Protein AF-A0AAD8R9R6-F1 (afdb_monomer)

Organism: Lolium multiflorum (NCBI:txid4521)

Solvent-accessible surface area (backbone atoms only — not comparable to full-atom values): 13553 Å² total; per-residue (Å²): 135,88,83,86,84,87,79,79,88,77,78,84,74,80,76,82,81,82,81,80,84,75,78,82,76,82,86,71,85,74,80,78,77,78,78,78,88,81,77,94,69,93,72,85,76,78,80,76,84,79,75,95,69,99,57,82,76,77,79,77,72,49,72,68,54,54,56,73,66,34,72,92,73,54,62,67,70,79,80,45,79,50,68,49,78,42,78,30,83,36,28,66,72,56,47,52,50,44,49,57,49,19,31,52,78,66,53,30,41,82,44,78,75,56,98,48,30,35,36,37,36,60,68,82,71,76,82,91,81,89,67,72,36,38,34,35,42,36,50,44,78,77,48,87,48,27,22,37,36,43,35,38,41,83,45,53,64,66,63,61,53,52,53,33,51,52,44,32,52,49,60,54,62,55,90,75,77,82,85,77,97,71,93,75,89,85,64,87,57,92,93,46,90,67,84,82,85,80,81,83,79,132

Structure (mmCIF, N/CA/C/O backbone):
data_AF-A0AAD8R9R6-F1
#
_entry.id   AF-A0AAD8R9R6-F1
#
loop_
_atom_site.group_PDB
_atom_site.id
_atom_site.type_symbol
_atom_site.label_atom_id
_atom_site.label_alt_id
_atom_site.label_comp_id
_atom_site.label_asym_id
_atom_site.label_entity_id
_atom_site.label_seq_id
_atom_site.pdbx_PDB_ins_code
_atom_site.Cartn_x
_atom_site.Cartn_y
_atom_site.Cartn_z
_atom_site.occupancy
_atom_site.B_iso_or_equiv
_atom_site.auth_seq_id
_atom_site.auth_comp_id
_atom_site.auth_asym_id
_atom_site.auth_atom_id
_atom_site.pdbx_PDB_model_num
ATOM 1 N N . MET A 1 1 ? 47.491 -66.269 31.437 1.00 44.66 1 MET A N 1
ATOM 2 C CA . MET A 1 1 ? 46.355 -66.431 30.501 1.00 44.66 1 MET A CA 1
ATOM 3 C C . MET A 1 1 ? 45.629 -65.090 30.498 1.00 44.66 1 MET A C 1
ATOM 5 O O . MET A 1 1 ? 45.112 -64.732 31.540 1.00 44.66 1 MET A O 1
ATOM 9 N N . GLY A 1 2 ? 45.889 -64.175 29.557 1.00 41.78 2 GLY A N 1
ATOM 10 C CA . GLY A 1 2 ? 45.345 -64.163 28.184 1.00 41.78 2 GLY A CA 1
ATOM 11 C C . GLY A 1 2 ? 43.918 -63.582 28.245 1.00 41.78 2 GLY A C 1
ATOM 12 O O . GLY A 1 2 ? 43.118 -64.127 28.985 1.00 41.78 2 GLY A O 1
ATOM 13 N N . CYS A 1 3 ? 43.524 -62.476 27.609 1.00 49.06 3 CYS A N 1
ATOM 14 C CA . CYS A 1 3 ? 43.947 -61.905 26.334 1.00 49.06 3 CYS A CA 1
ATOM 15 C C . CYS A 1 3 ? 43.812 -60.370 26.321 1.00 49.06 3 CYS A C 1
ATOM 17 O O . CYS A 1 3 ? 42.877 -59.807 26.887 1.00 49.06 3 CYS A O 1
ATOM 19 N N . ALA A 1 4 ? 44.738 -59.720 25.615 1.00 45.88 4 ALA A N 1
ATOM 20 C CA . ALA A 1 4 ? 44.670 -58.325 25.205 1.00 45.88 4 ALA A CA 1
ATOM 21 C C . ALA A 1 4 ? 43.724 -58.177 24.001 1.00 45.88 4 ALA A C 1
ATOM 23 O O . ALA A 1 4 ? 43.792 -58.974 23.065 1.00 45.88 4 ALA A O 1
ATOM 24 N N . ALA A 1 5 ? 42.869 -57.153 24.007 1.00 56.62 5 ALA A N 1
ATOM 25 C CA . ALA A 1 5 ? 42.079 -56.759 22.846 1.00 56.62 5 ALA A CA 1
ATOM 26 C C . ALA A 1 5 ? 42.695 -55.501 22.226 1.00 56.62 5 ALA A C 1
ATOM 28 O O . ALA A 1 5 ? 42.481 -54.381 22.687 1.00 56.62 5 ALA A O 1
ATOM 29 N N . SER A 1 6 ? 43.478 -55.715 21.172 1.00 53.59 6 SER A N 1
ATOM 30 C CA . SER A 1 6 ? 43.950 -54.680 20.260 1.00 53.59 6 SER A CA 1
ATOM 31 C C . SER A 1 6 ? 42.755 -54.088 19.509 1.00 53.59 6 SER A C 1
ATOM 33 O O . SER A 1 6 ? 42.067 -54.806 18.785 1.00 53.59 6 SER A O 1
ATOM 35 N N . ARG A 1 7 ? 42.505 -52.782 19.642 1.00 54.22 7 ARG A N 1
ATOM 36 C CA . ARG A 1 7 ? 41.688 -52.037 18.674 1.00 54.22 7 ARG A CA 1
ATOM 37 C C . ARG A 1 7 ? 42.612 -51.163 17.842 1.00 54.22 7 ARG A C 1
ATOM 39 O O . ARG A 1 7 ? 43.243 -50.236 18.335 1.00 54.22 7 ARG A O 1
ATOM 46 N N . SER A 1 8 ? 42.713 -51.572 16.586 1.00 55.62 8 SER A N 1
ATOM 47 C CA . SER A 1 8 ? 43.440 -50.963 15.484 1.00 55.62 8 SER A CA 1
ATOM 48 C C . SER A 1 8 ? 43.078 -49.494 15.294 1.00 55.62 8 SER A C 1
ATOM 50 O O . SER A 1 8 ? 41.901 -49.130 15.301 1.00 55.62 8 SER A O 1
ATOM 52 N N . GLY A 1 9 ? 44.112 -48.682 15.080 1.00 46.12 9 GLY A N 1
ATOM 53 C CA . GLY A 1 9 ? 43.997 -47.286 14.692 1.00 46.12 9 GLY A CA 1
ATOM 54 C C . GLY A 1 9 ? 43.241 -47.117 13.376 1.00 46.12 9 GLY A C 1
ATOM 55 O O . GLY A 1 9 ? 43.528 -47.781 12.383 1.00 46.12 9 GLY A O 1
ATOM 56 N N . GLY A 1 10 ? 42.290 -46.190 13.391 1.00 44.25 10 GLY A N 1
ATOM 57 C CA . GLY A 1 10 ? 41.760 -45.532 12.208 1.00 44.25 10 GLY A CA 1
ATOM 58 C C . GLY A 1 10 ? 42.187 -44.076 12.283 1.00 44.25 10 GLY A C 1
ATOM 59 O O . GLY A 1 10 ? 41.643 -43.303 13.066 1.00 44.25 10 GLY A O 1
ATOM 60 N N . GLN A 1 11 ? 43.219 -43.734 11.524 1.00 51.91 11 GLN A N 1
ATOM 61 C CA . GLN A 1 11 ? 43.708 -42.374 11.349 1.00 51.91 11 GLN A CA 1
ATOM 62 C C . GLN A 1 11 ? 42.629 -41.581 10.585 1.00 51.91 11 GLN A C 1
ATOM 64 O O . GLN A 1 11 ? 42.216 -42.038 9.516 1.00 51.91 11 GLN A O 1
ATOM 69 N N . PRO A 1 12 ? 42.119 -40.443 11.091 1.00 53.62 12 PRO A N 1
ATOM 70 C CA . PRO A 1 12 ? 41.171 -39.645 10.330 1.00 53.62 12 PRO A CA 1
ATOM 71 C C . PRO A 1 12 ? 41.901 -39.031 9.133 1.00 53.62 12 PRO A C 1
ATOM 73 O O . PRO A 1 12 ? 42.821 -38.227 9.281 1.00 53.62 12 PRO A O 1
ATOM 76 N N . HIS A 1 13 ? 41.508 -39.475 7.942 1.00 52.91 13 HIS A N 1
ATOM 77 C CA . HIS A 1 13 ? 41.949 -38.932 6.665 1.00 52.91 13 HIS A CA 1
ATOM 78 C C . HIS A 1 13 ? 41.610 -37.430 6.615 1.00 52.91 13 HIS A C 1
ATOM 80 O O . HIS A 1 13 ? 40.470 -37.068 6.922 1.00 52.91 13 HIS A O 1
ATOM 86 N N . PRO A 1 14 ? 42.547 -36.542 6.239 1.00 54.88 14 PRO A N 1
ATOM 87 C CA . PRO A 1 14 ? 42.225 -35.135 6.056 1.00 54.88 14 PRO A CA 1
ATOM 88 C C . PRO A 1 14 ? 41.246 -34.995 4.885 1.00 54.88 14 PRO A C 1
ATOM 90 O O . PRO A 1 14 ? 41.488 -35.511 3.791 1.00 54.88 14 PRO A O 1
ATOM 93 N N . ALA A 1 15 ? 40.124 -34.318 5.132 1.00 55.38 15 ALA A N 1
ATOM 94 C CA . ALA A 1 15 ? 39.193 -33.916 4.087 1.00 55.38 15 ALA A CA 1
ATOM 95 C C . ALA A 1 15 ? 39.929 -33.035 3.057 1.00 55.38 15 ALA A C 1
ATOM 97 O O . ALA A 1 15 ? 40.748 -32.201 3.457 1.00 55.38 15 ALA A O 1
ATOM 98 N N . PRO A 1 16 ? 39.672 -33.193 1.748 1.00 48.25 16 PRO A N 1
ATOM 99 C CA . PRO A 1 16 ? 40.321 -32.364 0.746 1.00 48.25 16 PRO A CA 1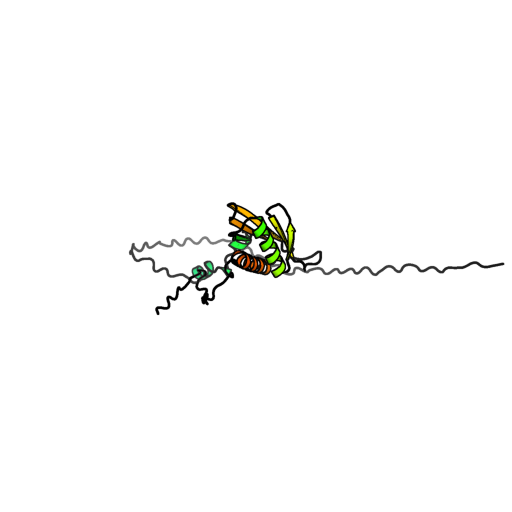
ATOM 100 C C . PRO A 1 16 ? 39.844 -30.912 0.886 1.00 48.25 16 PRO A C 1
ATOM 102 O O . PRO A 1 16 ? 38.648 -30.627 0.822 1.00 48.25 16 PRO A O 1
ATOM 105 N N . LEU A 1 17 ? 40.799 -29.997 1.077 1.00 46.84 17 LEU A N 1
ATOM 106 C CA . LEU A 1 17 ? 40.597 -28.561 0.913 1.00 46.84 17 LEU A CA 1
ATOM 107 C C . LEU A 1 17 ? 40.219 -28.300 -0.552 1.00 46.84 17 LEU A C 1
ATOM 109 O O . LEU A 1 17 ? 41.059 -28.417 -1.444 1.00 46.84 17 LEU A O 1
ATOM 113 N N . ALA A 1 18 ? 38.963 -27.943 -0.805 1.00 41.56 18 ALA A N 1
ATOM 114 C CA . ALA A 1 18 ? 38.556 -27.388 -2.086 1.00 41.56 18 ALA A CA 1
ATOM 115 C C . ALA A 1 18 ? 38.978 -25.912 -2.133 1.00 41.56 18 ALA A C 1
ATOM 117 O O . ALA A 1 18 ? 38.253 -25.021 -1.696 1.00 41.56 18 ALA A O 1
ATOM 118 N N . THR A 1 19 ? 40.183 -25.664 -2.636 1.00 40.44 19 THR A N 1
ATOM 119 C CA . THR A 1 19 ? 40.614 -24.334 -3.066 1.00 40.44 19 THR A CA 1
ATOM 120 C C . THR A 1 19 ? 39.953 -24.045 -4.411 1.00 40.44 19 THR A C 1
ATOM 122 O O . THR A 1 19 ? 40.417 -24.527 -5.440 1.00 40.44 19 THR A O 1
ATOM 125 N N . LEU A 1 20 ? 38.862 -23.276 -4.415 1.00 38.03 20 LEU A N 1
ATOM 126 C CA . LEU A 1 20 ? 38.369 -22.621 -5.627 1.00 38.03 20 LEU A CA 1
ATOM 127 C C . LEU A 1 20 ? 38.898 -21.189 -5.642 1.00 38.03 20 LEU A C 1
ATOM 129 O O . LEU A 1 20 ? 38.278 -20.255 -5.140 1.00 38.03 20 LEU A O 1
ATOM 133 N N . THR A 1 21 ? 40.099 -21.046 -6.191 1.00 47.09 21 THR A N 1
ATOM 134 C CA . THR A 1 21 ? 40.565 -19.788 -6.766 1.00 47.09 21 THR A CA 1
ATOM 135 C C . THR A 1 21 ? 39.909 -19.643 -8.132 1.00 47.09 21 THR A C 1
ATOM 137 O O . THR A 1 21 ? 40.376 -20.233 -9.102 1.00 47.09 21 THR A O 1
ATOM 140 N N . GLU A 1 22 ? 38.841 -18.860 -8.211 1.00 45.16 22 GLU A N 1
ATOM 141 C CA . GLU A 1 22 ? 38.400 -18.285 -9.478 1.00 45.16 22 GLU A CA 1
ATOM 142 C C . GLU A 1 22 ? 38.631 -16.780 -9.388 1.00 45.16 22 GLU A C 1
ATOM 144 O O . GLU A 1 22 ? 37.890 -16.023 -8.762 1.00 45.16 22 GLU A O 1
ATOM 149 N N . SER A 1 23 ? 39.769 -16.370 -9.939 1.00 42.69 23 SER A N 1
ATOM 150 C CA . SER A 1 23 ? 40.081 -14.983 -10.228 1.00 42.69 23 SER A CA 1
ATOM 151 C C . SER A 1 23 ? 39.054 -14.465 -11.229 1.00 42.69 23 SER A C 1
ATOM 153 O O . SER A 1 23 ? 39.058 -14.885 -12.387 1.00 42.69 23 SER A O 1
ATOM 155 N N . VAL A 1 24 ? 38.195 -13.542 -10.808 1.00 42.06 24 VAL A N 1
ATOM 156 C CA . VAL A 1 24 ? 37.447 -12.718 -11.757 1.00 42.06 24 VAL A CA 1
ATOM 157 C C . VAL A 1 24 ? 38.462 -11.785 -12.403 1.00 42.06 24 VAL A C 1
ATOM 159 O O . VAL A 1 24 ? 38.917 -10.813 -11.803 1.00 42.06 24 VAL A O 1
ATOM 162 N N . TYR A 1 25 ? 38.879 -12.149 -13.610 1.00 51.75 25 TYR A N 1
ATOM 163 C CA . TYR A 1 25 ? 39.648 -11.285 -14.485 1.00 51.75 25 TYR A CA 1
ATOM 164 C C . TYR A 1 25 ? 38.693 -10.185 -14.960 1.00 51.75 25 TYR A C 1
ATOM 166 O O . TYR A 1 25 ? 37.831 -10.421 -15.805 1.00 51.75 25 TYR A O 1
ATOM 174 N N . CYS A 1 26 ? 38.783 -8.996 -14.367 1.00 38.31 26 CYS A N 1
ATOM 175 C CA . CYS A 1 26 ? 38.110 -7.814 -14.892 1.00 38.31 26 CYS A CA 1
ATOM 176 C C . CYS A 1 26 ? 38.942 -7.260 -16.054 1.00 38.31 26 CYS A C 1
ATOM 178 O O . CYS A 1 26 ? 39.578 -6.219 -15.919 1.00 38.31 26 CYS A O 1
ATOM 180 N N . ASP A 1 27 ? 38.947 -7.962 -17.188 1.00 47.72 27 ASP A N 1
ATOM 181 C CA . ASP A 1 27 ? 39.359 -7.361 -18.455 1.00 47.72 27 ASP A CA 1
ATOM 182 C C . ASP A 1 27 ? 38.228 -6.460 -18.931 1.00 47.72 27 ASP A C 1
ATOM 184 O O . ASP A 1 27 ? 37.271 -6.911 -19.550 1.00 47.72 27 ASP A O 1
ATOM 188 N N . ASN A 1 28 ? 38.325 -5.189 -18.559 1.00 44.56 28 ASN A N 1
ATOM 189 C CA . ASN A 1 28 ? 37.775 -4.060 -19.299 1.00 44.56 28 ASN A CA 1
ATOM 190 C C . ASN A 1 28 ? 38.584 -2.825 -18.888 1.00 44.56 28 ASN A C 1
ATOM 192 O O . ASN A 1 28 ? 38.089 -1.932 -18.200 1.00 44.56 28 ASN A O 1
ATOM 196 N N . CYS A 1 29 ? 39.856 -2.787 -19.289 1.00 49.84 29 CYS A N 1
ATOM 197 C CA . CYS A 1 29 ? 40.572 -1.522 -19.404 1.00 49.84 29 CYS A CA 1
ATOM 198 C C . CYS A 1 29 ? 39.934 -0.757 -20.564 1.00 49.84 29 CYS A C 1
ATOM 200 O O . CYS A 1 29 ? 40.284 -0.958 -21.724 1.00 49.84 29 CYS A O 1
ATOM 202 N N . VAL A 1 30 ? 38.944 0.076 -20.258 1.00 49.75 30 VAL A N 1
ATOM 203 C CA . VAL A 1 30 ? 38.559 1.149 -21.168 1.00 49.75 30 VAL A CA 1
ATOM 204 C C . VAL A 1 30 ? 39.584 2.246 -20.925 1.00 49.75 30 VAL A C 1
ATOM 206 O O . VAL A 1 30 ? 39.527 2.918 -19.896 1.00 49.75 30 VAL A O 1
ATOM 209 N N . ASP A 1 31 ? 40.565 2.361 -21.820 1.00 46.94 31 ASP A N 1
ATOM 210 C CA . ASP A 1 31 ? 41.428 3.538 -21.872 1.00 46.94 31 ASP A CA 1
ATOM 211 C C . ASP A 1 31 ? 40.516 4.753 -22.069 1.00 46.94 31 ASP A C 1
ATOM 213 O O . ASP A 1 31 ? 39.897 4.934 -23.121 1.00 46.94 31 ASP A O 1
ATOM 217 N N . LEU A 1 32 ? 40.369 5.555 -21.015 1.00 56.94 32 LEU A N 1
ATOM 218 C CA . LEU A 1 32 ? 39.832 6.899 -21.134 1.00 56.94 32 LEU A CA 1
ATOM 219 C C . LEU A 1 32 ? 40.936 7.722 -21.804 1.00 56.94 32 LEU A C 1
ATOM 221 O O . LEU A 1 32 ? 41.827 8.232 -21.128 1.00 56.94 32 LEU A O 1
ATOM 225 N N . GLU A 1 33 ? 40.905 7.827 -23.133 1.00 59.22 33 GLU A N 1
ATOM 226 C CA . GLU A 1 33 ? 41.633 8.904 -23.797 1.00 59.22 33 GLU A CA 1
ATOM 227 C C . GLU A 1 33 ? 41.070 10.233 -23.282 1.00 59.22 33 GLU A C 1
ATOM 229 O O . GLU A 1 33 ? 39.905 10.578 -23.501 1.00 59.22 33 GLU A O 1
ATOM 234 N N . GLU A 1 34 ? 41.910 10.970 -22.556 1.00 58.88 34 GLU A N 1
ATOM 235 C CA . GLU A 1 34 ? 41.686 12.374 -22.256 1.00 58.88 34 GLU A CA 1
ATOM 236 C C . GLU A 1 34 ? 41.606 13.141 -23.579 1.00 58.88 34 GLU A C 1
ATOM 238 O O . GLU A 1 34 ? 42.612 13.407 -24.236 1.00 58.88 34 GLU A O 1
ATOM 243 N N . ALA A 1 35 ? 40.394 13.524 -23.975 1.00 54.94 35 ALA A N 1
ATOM 244 C CA . ALA A 1 35 ? 40.217 14.550 -24.985 1.00 54.94 35 ALA A CA 1
ATOM 245 C C . ALA A 1 35 ? 40.700 15.878 -24.388 1.00 54.94 35 ALA A C 1
ATOM 247 O O . ALA A 1 35 ? 39.976 16.554 -23.656 1.00 54.94 35 ALA A O 1
ATOM 248 N N . SER A 1 36 ? 41.947 16.240 -24.686 1.00 54.94 36 SER A N 1
ATOM 249 C CA . SER A 1 36 ? 42.481 17.574 -24.450 1.00 54.94 36 SER A CA 1
ATOM 250 C C . SER A 1 36 ? 41.576 18.595 -25.143 1.00 54.94 36 SER A C 1
ATOM 252 O O . SER A 1 36 ? 41.547 18.680 -26.373 1.00 54.94 36 SER A O 1
ATOM 254 N N . THR A 1 37 ? 40.813 19.363 -24.368 1.00 52.97 37 THR A N 1
ATOM 255 C CA . THR A 1 37 ? 40.115 20.546 -24.869 1.00 52.97 37 THR A CA 1
ATOM 256 C C . THR A 1 37 ? 41.140 21.629 -25.156 1.00 52.97 37 THR A C 1
ATOM 258 O O . THR A 1 37 ? 41.467 22.419 -24.275 1.00 52.97 37 THR A O 1
ATOM 261 N N . ASP A 1 38 ? 41.618 21.664 -26.394 1.00 55.81 38 ASP A N 1
ATOM 262 C CA . ASP A 1 38 ? 42.213 22.858 -26.975 1.00 55.81 38 ASP A CA 1
ATOM 263 C C . ASP A 1 38 ? 41.398 23.212 -28.221 1.00 55.81 38 ASP A C 1
ATOM 265 O O . ASP A 1 38 ? 41.428 22.545 -29.257 1.00 55.81 38 ASP A O 1
ATOM 269 N N . SER A 1 39 ? 40.543 24.218 -28.077 1.00 55.16 39 SER A N 1
ATOM 270 C CA . SER A 1 39 ? 39.799 24.806 -29.186 1.00 55.16 39 SER A CA 1
ATOM 271 C C . SER A 1 39 ? 39.541 26.270 -28.885 1.00 55.16 39 SER A C 1
ATOM 273 O O . SER A 1 39 ? 38.446 26.677 -28.503 1.00 55.16 39 SER A O 1
ATOM 275 N N . ASP A 1 40 ? 40.580 27.067 -29.113 1.00 55.53 40 ASP A N 1
ATOM 276 C CA . ASP A 1 40 ? 40.422 28.462 -29.494 1.00 55.53 40 ASP A CA 1
ATOM 277 C C . ASP A 1 40 ? 39.789 28.511 -30.891 1.00 55.53 40 ASP A C 1
ATOM 279 O O . ASP A 1 40 ? 40.440 28.324 -31.920 1.00 55.53 40 ASP A O 1
ATOM 283 N N . SER A 1 41 ? 38.482 28.762 -30.942 1.00 53.25 41 SER A N 1
ATOM 284 C CA . SER A 1 41 ? 37.822 29.187 -32.173 1.00 53.25 41 SER A CA 1
ATOM 285 C C . SER A 1 41 ? 36.769 30.237 -31.855 1.00 53.25 41 SER A C 1
ATOM 287 O O . SER A 1 41 ? 35.630 29.959 -31.483 1.00 53.25 41 SER A O 1
ATOM 289 N N . SER A 1 42 ? 37.189 31.492 -31.986 1.00 55.94 42 SER A N 1
ATOM 290 C CA . SER A 1 42 ? 36.315 32.657 -31.941 1.00 55.94 42 SER A CA 1
ATOM 291 C C . SER A 1 42 ? 35.428 32.694 -33.189 1.00 55.94 42 SER A C 1
ATOM 293 O O . SER A 1 42 ? 35.759 33.351 -34.173 1.00 55.94 42 SER A O 1
ATOM 295 N N . HIS A 1 43 ? 34.274 32.029 -33.151 1.00 48.22 43 HIS A N 1
ATOM 296 C CA . HIS A 1 43 ? 33.187 32.286 -34.096 1.00 48.22 43 HIS A CA 1
ATOM 297 C C . HIS A 1 43 ? 32.105 33.126 -33.422 1.00 48.22 43 HIS A C 1
ATOM 299 O O . HIS A 1 43 ? 31.213 32.637 -32.731 1.00 48.22 43 HIS A O 1
ATOM 305 N N . ASN A 1 44 ? 32.213 34.434 -33.648 1.00 55.12 44 ASN A N 1
ATOM 306 C CA . ASN A 1 44 ? 31.222 35.439 -33.298 1.00 55.12 44 ASN A CA 1
ATOM 307 C C . ASN A 1 44 ? 29.901 35.116 -34.026 1.00 55.12 44 ASN A C 1
ATOM 309 O O . ASN A 1 44 ? 29.708 35.491 -35.184 1.00 55.12 44 ASN A O 1
ATOM 313 N N . THR A 1 45 ? 29.013 34.359 -33.379 1.00 48.59 45 THR A N 1
ATOM 314 C CA . THR A 1 45 ? 27.693 34.047 -33.932 1.00 48.59 45 THR A CA 1
ATOM 315 C C . THR A 1 45 ? 26.785 35.233 -33.656 1.00 48.59 45 THR A C 1
ATOM 317 O O . THR A 1 45 ? 26.286 35.434 -32.552 1.00 48.59 45 THR A O 1
ATOM 320 N N . GLN A 1 46 ? 26.627 36.055 -34.685 1.00 49.47 46 GLN A N 1
ATOM 321 C CA . GLN A 1 46 ? 25.745 37.206 -34.716 1.00 49.47 46 GLN A CA 1
ATOM 322 C C . GLN A 1 46 ? 24.306 36.748 -34.426 1.00 49.47 46 GLN A C 1
ATOM 324 O O . GLN A 1 46 ? 23.654 36.120 -35.259 1.00 49.47 46 GLN A O 1
ATOM 329 N N . VAL A 1 47 ? 23.819 37.047 -33.221 1.00 47.03 47 VAL A N 1
ATOM 330 C CA . VAL A 1 47 ? 22.424 36.840 -32.825 1.00 47.03 47 VAL A CA 1
ATOM 331 C C . VAL A 1 47 ? 21.565 37.767 -33.683 1.00 47.03 47 VAL A C 1
ATOM 333 O O . VAL A 1 47 ? 21.496 38.970 -33.437 1.00 47.03 47 VAL A O 1
ATOM 336 N N . ARG A 1 48 ? 20.920 37.230 -34.723 1.00 51.38 48 ARG A N 1
ATOM 337 C CA . ARG A 1 48 ? 19.820 37.939 -35.383 1.00 51.38 48 ARG A CA 1
ATOM 338 C C . ARG A 1 48 ? 18.598 37.802 -34.487 1.00 51.38 48 ARG A C 1
ATOM 340 O O . ARG A 1 48 ? 17.957 36.757 -34.457 1.00 51.38 48 ARG A O 1
ATOM 347 N N . ALA A 1 49 ? 18.309 38.868 -33.749 1.00 54.78 49 ALA A N 1
ATOM 348 C CA . ALA A 1 49 ? 16.996 39.096 -33.174 1.00 54.78 49 ALA A CA 1
ATOM 349 C C . ALA A 1 49 ? 15.988 39.198 -34.329 1.00 54.78 49 ALA A C 1
ATOM 351 O O . ALA A 1 49 ? 16.016 40.158 -35.097 1.00 54.78 49 ALA A O 1
ATOM 352 N N . ALA A 1 50 ? 15.153 38.173 -34.482 1.00 49.06 50 ALA A N 1
ATOM 353 C CA . ALA A 1 50 ? 13.948 38.233 -35.292 1.00 49.06 50 ALA A CA 1
ATOM 354 C C . ALA A 1 50 ? 12.765 38.381 -34.331 1.00 49.06 50 ALA A C 1
ATOM 356 O O . ALA A 1 50 ? 12.364 37.436 -33.659 1.00 49.06 50 ALA A O 1
ATOM 357 N N . GLU A 1 51 ? 12.374 39.643 -34.208 1.00 49.84 51 GLU A N 1
ATOM 358 C CA . GLU A 1 51 ? 11.055 40.218 -33.956 1.00 49.84 51 GLU A CA 1
ATOM 359 C C . GLU A 1 51 ? 9.930 39.310 -33.429 1.00 49.84 51 GLU A C 1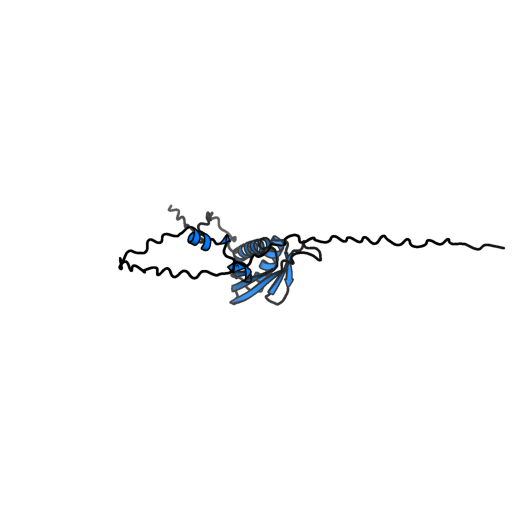
ATOM 361 O O . GLU A 1 51 ? 9.535 38.300 -34.006 1.00 49.84 51 GLU A O 1
ATOM 366 N N . GLU A 1 52 ? 9.376 39.809 -32.329 1.00 55.22 52 GLU A N 1
ATOM 367 C CA . GLU A 1 52 ? 8.107 39.502 -31.688 1.00 55.22 52 GLU A CA 1
ATOM 368 C C . GLU A 1 52 ? 6.965 39.283 -32.700 1.00 55.22 52 GLU A C 1
ATOM 370 O O . GLU A 1 52 ? 6.434 40.218 -33.298 1.00 55.22 52 GLU A O 1
ATOM 375 N N . ALA A 1 53 ? 6.550 38.025 -32.859 1.00 49.97 53 ALA A N 1
ATOM 376 C CA . ALA A 1 53 ? 5.243 37.670 -33.391 1.00 49.97 53 ALA A CA 1
ATOM 377 C C . ALA A 1 53 ? 4.506 36.871 -32.315 1.00 49.97 53 ALA A C 1
ATOM 379 O O . ALA A 1 53 ? 4.880 35.746 -31.982 1.00 49.97 53 ALA A O 1
ATOM 380 N N . SER A 1 54 ? 3.467 37.484 -31.754 1.00 59.38 54 SER A N 1
ATOM 381 C CA . SER A 1 54 ? 2.490 36.861 -30.870 1.00 59.38 54 SER A CA 1
ATOM 382 C C . SER A 1 54 ? 1.727 35.768 -31.618 1.00 59.38 54 SER A C 1
ATOM 384 O O . SER A 1 54 ? 0.669 35.975 -32.206 1.00 59.38 54 SER A O 1
ATOM 386 N N . LEU A 1 55 ? 2.286 34.569 -31.588 1.00 53.69 55 LEU A N 1
ATOM 387 C CA . LEU A 1 55 ? 1.600 33.334 -31.907 1.00 53.69 55 LEU A CA 1
ATOM 388 C C . LEU A 1 55 ? 1.796 32.459 -30.680 1.00 53.69 55 LEU A C 1
ATOM 390 O O . LEU A 1 55 ? 2.939 32.226 -30.286 1.00 53.69 55 LEU A O 1
ATOM 394 N N . GLU A 1 56 ? 0.694 32.030 -30.056 1.00 62.50 56 GLU A N 1
ATOM 395 C CA . GLU A 1 56 ? 0.700 30.920 -29.096 1.00 62.50 56 GLU A CA 1
ATOM 396 C C . GLU A 1 56 ? 1.761 29.915 -29.546 1.00 62.50 56 GLU A C 1
ATOM 398 O O . GLU A 1 56 ? 1.686 29.484 -30.706 1.00 62.50 56 GLU A O 1
ATOM 403 N N . PRO A 1 57 ? 2.788 29.606 -28.728 1.00 59.34 57 PRO A N 1
ATOM 404 C CA . PRO A 1 57 ? 3.837 28.720 -29.174 1.00 59.34 57 PRO A CA 1
ATOM 405 C C . PRO A 1 57 ? 3.155 27.399 -29.487 1.00 59.34 57 PRO A C 1
ATOM 407 O O . PRO A 1 57 ? 2.735 26.664 -28.594 1.00 59.34 57 PRO A O 1
ATOM 410 N N . SER A 1 58 ? 3.004 27.123 -30.782 1.00 63.12 58 SER A N 1
ATOM 411 C CA . SER A 1 58 ? 2.711 25.795 -31.281 1.00 63.12 58 SER A CA 1
ATOM 412 C C . SER A 1 58 ? 3.756 24.914 -30.619 1.00 63.12 58 SER A C 1
ATOM 414 O O . SER A 1 58 ? 4.949 25.016 -30.906 1.00 63.12 58 SER A O 1
ATOM 416 N N . ARG A 1 59 ? 3.325 24.167 -29.596 1.00 72.06 59 ARG A N 1
ATOM 417 C CA . ARG A 1 59 ? 4.209 23.396 -28.726 1.00 72.06 59 ARG A CA 1
ATOM 418 C C . ARG A 1 59 ? 4.676 22.190 -29.522 1.00 72.06 59 ARG A C 1
ATOM 420 O O . ARG A 1 59 ? 4.222 21.074 -29.293 1.00 72.06 59 ARG A O 1
ATOM 427 N N . PHE A 1 60 ? 5.528 22.426 -30.512 1.00 83.31 60 PHE A N 1
ATOM 428 C CA . PHE A 1 60 ? 6.246 21.386 -31.210 1.00 83.31 60 PHE A CA 1
ATOM 429 C C . PHE A 1 60 ? 7.140 20.724 -30.174 1.00 83.31 60 PHE A C 1
ATOM 431 O O . PHE A 1 60 ? 8.105 21.310 -29.691 1.00 83.31 60 PHE A O 1
ATOM 438 N N . ILE A 1 61 ? 6.748 19.518 -29.780 1.00 88.06 61 ILE A N 1
ATOM 439 C CA . ILE A 1 61 ? 7.523 18.703 -28.862 1.00 88.06 61 ILE A CA 1
ATOM 440 C C . ILE A 1 61 ? 8.569 17.979 -29.705 1.00 88.06 61 ILE A C 1
ATOM 442 O O . ILE A 1 61 ? 8.231 17.182 -30.580 1.00 88.06 61 ILE A O 1
ATOM 446 N N . ASN A 1 62 ? 9.841 18.277 -29.467 1.00 91.38 62 ASN A N 1
ATOM 447 C CA . ASN A 1 62 ? 10.955 17.561 -30.081 1.00 91.38 62 ASN A CA 1
ATOM 448 C C . ASN A 1 62 ? 10.963 16.092 -29.600 1.00 91.38 62 ASN A C 1
ATOM 450 O O . ASN A 1 62 ? 10.576 15.804 -28.468 1.00 91.38 62 ASN A O 1
ATOM 454 N N . ALA A 1 63 ? 11.459 15.166 -30.424 1.00 96.19 63 ALA A N 1
ATOM 455 C CA . ALA A 1 63 ? 11.701 13.775 -30.036 1.00 96.19 63 ALA A CA 1
ATOM 456 C C . ALA A 1 63 ? 12.466 13.635 -28.702 1.00 96.19 63 ALA A C 1
ATOM 458 O O . ALA A 1 63 ? 12.068 12.843 -27.855 1.00 96.19 63 ALA A O 1
ATOM 459 N N . PHE A 1 64 ? 13.499 14.443 -28.455 1.00 95.81 64 PHE A N 1
ATOM 460 C CA . PHE A 1 64 ? 14.225 14.432 -27.181 1.00 95.81 64 PHE A CA 1
ATOM 461 C C . PHE A 1 64 ? 13.377 14.918 -26.007 1.00 95.81 64 PHE A C 1
ATOM 463 O O . PHE A 1 64 ? 13.530 14.404 -24.906 1.00 95.81 64 PHE A O 1
ATOM 470 N N . GLN A 1 65 ? 12.462 15.866 -26.228 1.00 93.94 65 GLN A N 1
ATOM 471 C CA . GLN A 1 65 ? 11.522 16.290 -25.191 1.00 93.94 65 GLN A CA 1
ATOM 472 C C . GLN A 1 65 ? 10.521 15.170 -24.886 1.00 93.94 65 GLN A C 1
ATOM 474 O O . GLN A 1 65 ? 10.293 14.889 -23.717 1.00 93.94 65 GLN A O 1
ATOM 479 N N . LEU A 1 66 ? 9.996 14.476 -25.907 1.00 93.75 66 LEU A N 1
ATOM 480 C CA . LEU A 1 66 ? 9.138 13.299 -25.707 1.00 93.75 66 LEU A CA 1
ATOM 481 C C . LEU A 1 66 ? 9.854 12.217 -24.885 1.00 93.75 66 LEU A C 1
ATOM 483 O O . LEU A 1 66 ? 9.287 11.720 -23.913 1.00 93.75 66 LEU A O 1
ATOM 487 N N . ILE A 1 67 ? 11.108 11.907 -25.234 1.00 94.69 67 ILE A N 1
ATOM 488 C CA . ILE A 1 67 ? 11.948 10.938 -24.513 1.00 94.69 67 ILE A CA 1
ATOM 489 C C . ILE A 1 67 ? 12.190 11.403 -23.072 1.00 94.69 67 ILE A C 1
ATOM 491 O O . ILE A 1 67 ? 11.981 10.628 -22.145 1.00 94.69 67 ILE A O 1
ATOM 495 N N . ALA A 1 68 ? 12.569 12.666 -22.868 1.00 94.00 68 ALA A N 1
ATOM 496 C CA . ALA A 1 68 ? 12.819 13.225 -21.540 1.00 94.00 68 ALA A CA 1
ATOM 497 C C . ALA A 1 68 ? 11.567 13.232 -20.644 1.00 94.00 68 ALA A C 1
ATOM 499 O O . ALA A 1 68 ? 11.696 13.192 -19.426 1.00 94.00 68 ALA A O 1
ATOM 500 N N . THR A 1 69 ? 10.363 13.262 -21.229 1.00 90.56 69 THR A N 1
ATOM 501 C CA . THR A 1 69 ? 9.094 13.145 -20.489 1.00 90.56 69 THR A CA 1
ATOM 502 C C . THR A 1 69 ? 8.593 11.707 -20.303 1.00 90.56 69 THR A C 1
ATOM 504 O O . THR A 1 69 ? 7.512 11.510 -19.751 1.00 90.56 69 THR A O 1
ATOM 507 N N . CYS A 1 70 ? 9.330 10.696 -20.769 1.00 93.31 70 CYS A N 1
ATOM 508 C CA . CYS A 1 70 ? 8.935 9.297 -20.625 1.00 93.31 70 CYS A CA 1
ATOM 509 C C . CYS A 1 70 ? 9.065 8.834 -19.164 1.00 93.31 70 CYS A C 1
ATOM 511 O O . CYS A 1 70 ? 10.149 8.903 -18.588 1.00 93.31 70 CYS A O 1
ATOM 513 N N . SER A 1 71 ? 7.986 8.295 -18.586 1.00 89.69 71 SER A N 1
ATOM 514 C CA . SER A 1 71 ? 7.964 7.808 -17.196 1.00 89.69 71 SER A CA 1
ATOM 515 C C . SER A 1 71 ? 8.931 6.656 -16.932 1.00 89.69 71 SER A C 1
ATOM 517 O O . SER A 1 71 ? 9.403 6.501 -15.813 1.00 89.69 71 SER A O 1
ATOM 519 N N . ASP A 1 72 ? 9.239 5.855 -17.952 1.00 89.00 72 ASP A N 1
ATOM 520 C CA . ASP A 1 72 ? 10.137 4.701 -17.815 1.00 89.00 72 ASP A CA 1
ATOM 521 C C . ASP A 1 72 ? 11.613 5.117 -17.736 1.00 89.00 72 ASP A C 1
ATOM 523 O O . ASP A 1 72 ? 12.459 4.337 -17.303 1.00 89.00 72 ASP A O 1
ATOM 527 N N . LEU A 1 73 ? 11.922 6.350 -18.152 1.00 91.75 73 LEU A N 1
ATOM 528 C CA . LEU A 1 73 ? 13.246 6.959 -18.035 1.00 91.75 73 LEU A CA 1
ATOM 529 C C . LEU A 1 73 ? 13.347 7.889 -16.818 1.00 91.75 73 LEU A C 1
ATOM 531 O O . LEU A 1 73 ? 14.428 8.408 -16.538 1.00 91.75 73 LEU A O 1
ATOM 535 N N . ASP A 1 74 ? 12.247 8.091 -16.088 1.00 88.31 74 ASP A N 1
ATOM 536 C CA . ASP A 1 74 ? 12.253 8.862 -14.855 1.00 88.31 74 ASP A CA 1
ATOM 537 C C . ASP A 1 74 ? 12.847 8.034 -13.707 1.00 88.31 74 ASP A C 1
ATOM 539 O O . ASP A 1 74 ? 12.283 7.044 -13.236 1.00 88.31 74 ASP A O 1
ATOM 543 N N . LEU A 1 75 ? 14.012 8.470 -13.234 1.00 86.81 75 LEU A N 1
ATOM 544 C CA . LEU A 1 75 ? 14.741 7.844 -12.135 1.00 86.81 75 LEU A CA 1
ATOM 545 C C . LEU A 1 75 ? 14.368 8.423 -10.762 1.00 86.81 75 LEU A C 1
ATOM 547 O O . LEU A 1 75 ? 14.932 7.988 -9.755 1.00 86.81 75 LEU A O 1
ATOM 551 N N . SER A 1 76 ? 13.437 9.384 -10.684 1.00 82.00 76 SER A N 1
ATOM 552 C CA . SER A 1 76 ? 13.023 10.036 -9.431 1.00 82.00 76 SER A CA 1
ATOM 553 C C . SER A 1 76 ? 12.626 9.029 -8.340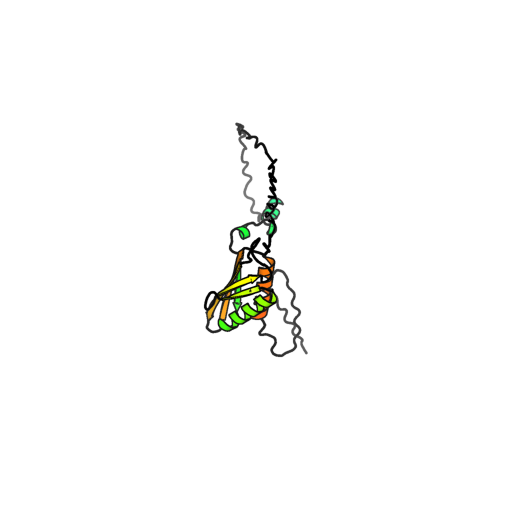 1.00 82.00 76 SER A C 1
ATOM 555 O O . SER A 1 76 ? 12.982 9.190 -7.170 1.00 82.00 76 SER A O 1
ATOM 557 N N . GLY A 1 77 ? 11.994 7.919 -8.735 1.00 77.31 77 GLY A N 1
ATOM 558 C CA . GLY A 1 77 ? 11.579 6.836 -7.844 1.00 77.31 77 GLY A CA 1
ATOM 559 C C . GLY A 1 77 ? 12.716 6.005 -7.232 1.00 77.31 77 GLY A C 1
ATOM 560 O O . GLY A 1 77 ? 12.452 5.258 -6.292 1.00 77.31 77 GLY A O 1
ATOM 561 N N . LEU A 1 78 ? 13.962 6.120 -7.715 1.00 75.44 78 LEU A N 1
ATOM 562 C CA . LEU A 1 78 ? 15.123 5.449 -7.105 1.00 75.44 78 LEU A CA 1
ATOM 563 C C . LEU A 1 78 ? 15.542 6.098 -5.782 1.00 75.44 78 LEU A C 1
ATOM 565 O O . LEU A 1 78 ? 16.111 5.428 -4.922 1.00 75.44 78 LEU A O 1
ATOM 569 N N . PHE A 1 79 ? 15.254 7.388 -5.616 1.00 77.00 79 PHE A N 1
ATOM 570 C CA . PHE A 1 79 ? 15.673 8.169 -4.451 1.00 77.00 79 PHE A CA 1
ATOM 571 C C . PHE A 1 79 ? 14.544 8.389 -3.441 1.00 77.00 79 PHE A C 1
ATOM 573 O O . PHE A 1 79 ? 14.779 8.939 -2.366 1.00 77.00 79 PHE A O 1
ATOM 580 N N . GLN A 1 80 ? 13.322 7.960 -3.766 1.00 73.12 80 GLN A N 1
ATOM 581 C CA . GLN A 1 80 ? 12.160 8.134 -2.909 1.00 73.12 80 GLN A CA 1
ATOM 582 C C . GLN A 1 80 ? 11.755 6.811 -2.262 1.00 73.12 80 GLN A C 1
ATOM 584 O O . GLN A 1 80 ? 11.556 5.799 -2.935 1.00 73.12 80 GLN A O 1
ATOM 589 N N . GLU A 1 81 ? 11.597 6.824 -0.937 1.00 76.81 81 GLU A N 1
ATOM 590 C CA . GLU A 1 81 ? 11.016 5.693 -0.219 1.00 76.81 81 GLU A CA 1
ATOM 591 C C . GLU A 1 81 ? 9.601 5.444 -0.756 1.00 76.81 81 GLU A C 1
ATOM 593 O O . GLU A 1 81 ? 8.750 6.337 -0.746 1.00 76.81 81 GLU A O 1
ATOM 598 N N . GLN A 1 82 ? 9.355 4.236 -1.267 1.00 83.81 82 GLN A N 1
ATOM 599 C CA . GLN A 1 82 ? 8.073 3.908 -1.877 1.00 83.81 82 GLN A CA 1
ATOM 600 C C . GLN A 1 82 ? 7.013 3.799 -0.788 1.00 83.81 82 GLN A C 1
ATOM 602 O O . GLN A 1 82 ? 7.049 2.880 0.034 1.00 83.81 82 GLN A O 1
ATOM 607 N N . LYS A 1 83 ? 6.084 4.759 -0.791 1.00 90.75 83 LYS A N 1
ATOM 608 C CA . LYS A 1 83 ? 4.981 4.845 0.161 1.00 90.75 83 LYS A CA 1
ATOM 609 C C . LYS A 1 83 ? 3.645 4.971 -0.553 1.00 90.75 83 LYS A C 1
ATOM 611 O O . LYS A 1 83 ? 3.513 5.720 -1.518 1.00 90.75 83 LYS A O 1
ATOM 616 N N . THR A 1 84 ? 2.632 4.289 -0.039 1.00 93.44 84 THR A N 1
ATOM 617 C CA . THR A 1 84 ? 1.243 4.408 -0.488 1.00 93.44 84 THR A CA 1
ATOM 618 C C . THR A 1 84 ? 0.363 4.645 0.724 1.00 93.44 84 THR A C 1
ATOM 620 O O . THR A 1 84 ? 0.497 3.971 1.742 1.00 93.44 84 THR A O 1
ATOM 623 N N . LYS A 1 85 ? -0.540 5.619 0.606 1.00 96.19 85 LYS A N 1
ATOM 624 C CA . LYS A 1 85 ? -1.522 5.950 1.636 1.00 96.19 85 LYS A CA 1
ATOM 625 C C . LYS A 1 85 ? -2.891 5.477 1.185 1.00 96.19 85 LYS A C 1
ATOM 627 O O . LYS A 1 85 ? -3.327 5.828 0.092 1.00 96.19 85 LYS A O 1
ATOM 632 N N . LEU A 1 86 ? -3.554 4.691 2.023 1.00 96.56 86 LEU A N 1
ATOM 633 C CA . LEU A 1 86 ? -4.909 4.202 1.790 1.00 96.56 86 LEU A CA 1
ATOM 634 C C . LEU A 1 86 ? -5.820 4.731 2.896 1.00 96.56 86 LEU A C 1
ATOM 636 O O . LEU A 1 86 ? -5.486 4.625 4.075 1.00 96.56 86 LEU A O 1
ATOM 640 N N . GLY A 1 87 ? -6.962 5.303 2.523 1.00 96.50 87 GLY A N 1
ATOM 641 C CA . GLY A 1 87 ? -8.012 5.634 3.483 1.00 96.50 87 GLY A CA 1
ATOM 642 C C . GLY A 1 87 ? -8.756 4.371 3.905 1.00 96.50 87 GLY A C 1
ATOM 643 O O . GLY A 1 87 ? -9.039 3.515 3.071 1.00 96.50 87 GLY A O 1
ATOM 644 N N . SER A 1 88 ? -9.067 4.259 5.192 1.00 96.19 88 SER A N 1
ATOM 645 C CA . SER A 1 88 ? -9.908 3.205 5.747 1.00 96.19 88 SER A CA 1
ATOM 646 C C . SER A 1 88 ? -11.092 3.836 6.483 1.00 96.19 88 SER A C 1
ATOM 648 O O . SER A 1 88 ? -10.858 4.658 7.377 1.00 96.19 88 SER A O 1
ATOM 650 N N . PRO A 1 89 ? -12.340 3.446 6.165 1.00 95.31 89 PRO A N 1
ATOM 651 C CA . PRO A 1 89 ? -13.538 3.865 6.894 1.00 95.31 89 PRO A CA 1
ATOM 652 C C . PRO A 1 89 ? -13.759 3.047 8.183 1.00 95.31 89 PRO A C 1
ATOM 654 O O . PRO A 1 89 ? -14.894 2.846 8.602 1.00 95.31 89 PRO A O 1
ATOM 657 N N . HIS A 1 90 ? -12.681 2.536 8.787 1.00 95.06 90 HIS A N 1
ATOM 658 C CA . HIS A 1 90 ? -12.733 1.664 9.957 1.00 95.06 90 HIS A CA 1
ATOM 659 C C . HIS A 1 90 ? -11.785 2.137 11.056 1.00 95.06 90 HIS A C 1
ATOM 661 O O . HIS A 1 90 ? -10.761 2.781 10.798 1.00 95.06 90 HIS A O 1
ATOM 667 N N . ALA A 1 91 ? -12.071 1.724 12.291 1.00 96.12 91 ALA A N 1
ATOM 668 C CA . ALA A 1 91 ? -11.199 1.982 13.429 1.00 96.12 91 ALA A CA 1
ATOM 669 C C . ALA A 1 91 ? -9.845 1.257 13.288 1.00 96.12 91 ALA A C 1
ATOM 671 O O . ALA A 1 91 ? -9.707 0.238 12.601 1.00 96.12 91 ALA A O 1
ATOM 672 N N . VAL A 1 92 ? -8.828 1.729 14.017 1.00 95.81 92 VAL A N 1
ATOM 673 C CA . VAL A 1 92 ? -7.446 1.209 13.945 1.00 95.81 92 VAL A CA 1
ATOM 674 C C . VAL A 1 92 ? -7.377 -0.317 14.096 1.00 95.81 92 VAL A C 1
ATOM 676 O O . VAL A 1 92 ? -6.662 -0.995 13.355 1.00 95.81 92 VAL A O 1
ATOM 679 N N . GLN A 1 93 ? -8.126 -0.888 15.045 1.00 95.38 93 GLN A N 1
ATOM 680 C CA . GLN A 1 93 ? -8.076 -2.329 15.318 1.00 95.38 93 GLN A CA 1
ATOM 681 C C . GLN A 1 93 ? -8.698 -3.178 14.205 1.00 95.38 93 GLN A C 1
ATOM 683 O O . GLN A 1 93 ? -8.219 -4.285 13.946 1.00 95.38 93 GLN A O 1
ATOM 688 N N . GLU A 1 94 ? -9.741 -2.679 13.548 1.00 95.88 94 GLU A N 1
ATOM 689 C CA . GLU A 1 94 ? -10.384 -3.338 12.409 1.00 95.88 94 GLU A CA 1
ATOM 690 C C . GLU A 1 94 ? -9.479 -3.278 11.185 1.00 95.88 94 GLU A C 1
ATOM 692 O O . GLU A 1 94 ? -9.173 -4.311 10.586 1.00 95.88 94 GLU A O 1
ATOM 697 N N . THR A 1 95 ? -8.916 -2.104 10.910 1.00 97.19 95 THR A N 1
ATOM 698 C CA . THR A 1 95 ? -7.934 -1.904 9.843 1.00 97.19 95 THR A CA 1
ATOM 699 C C . THR A 1 95 ? -6.713 -2.814 10.011 1.00 97.19 95 THR A C 1
ATOM 701 O O . THR A 1 95 ? -6.279 -3.463 9.060 1.00 97.19 95 THR A O 1
ATOM 704 N N . LEU A 1 96 ? -6.195 -2.984 11.233 1.00 97.00 96 LEU A N 1
ATOM 705 C CA . LEU A 1 96 ? -5.113 -3.940 11.503 1.00 97.00 96 LEU A CA 1
ATOM 706 C C . LEU A 1 96 ? -5.509 -5.398 11.240 1.00 97.00 96 LEU A C 1
ATOM 708 O O . LEU A 1 96 ? -4.649 -6.206 10.884 1.00 97.00 96 LEU A O 1
ATOM 712 N N . LYS A 1 97 ? -6.778 -5.779 11.433 1.00 96.56 97 LYS A N 1
ATOM 713 C CA . LYS A 1 97 ? -7.253 -7.121 11.055 1.00 96.56 97 LYS A CA 1
ATOM 714 C C . LYS A 1 97 ? -7.249 -7.274 9.537 1.00 96.56 97 LYS A C 1
ATOM 716 O O . LYS A 1 97 ? -6.727 -8.280 9.064 1.00 96.56 97 LYS A O 1
ATOM 721 N N . MET A 1 98 ? -7.733 -6.277 8.799 1.00 97.25 98 MET A N 1
ATOM 722 C CA . MET A 1 98 ? -7.708 -6.278 7.332 1.00 97.25 98 MET A CA 1
ATOM 723 C C . MET A 1 98 ? -6.283 -6.346 6.783 1.00 97.25 98 MET A C 1
ATOM 725 O O . MET A 1 98 ? -6.013 -7.173 5.921 1.00 97.25 98 MET A O 1
ATOM 729 N N . ILE A 1 99 ? -5.330 -5.613 7.368 1.00 97.44 99 ILE A N 1
ATOM 730 C CA . ILE A 1 99 ? -3.903 -5.722 7.019 1.00 97.44 99 ILE A CA 1
ATOM 731 C C . ILE A 1 99 ? -3.386 -7.160 7.187 1.00 97.44 99 ILE A C 1
ATOM 733 O O . ILE A 1 99 ? -2.666 -7.666 6.328 1.00 97.44 99 ILE A O 1
ATOM 737 N N . ARG A 1 100 ? -3.766 -7.856 8.268 1.00 96.00 100 ARG A N 1
ATOM 738 C CA . ARG A 1 100 ? -3.377 -9.265 8.481 1.00 96.00 100 ARG A CA 1
ATOM 739 C C . ARG A 1 100 ? -4.039 -10.229 7.499 1.00 96.00 100 ARG A C 1
ATOM 741 O O . ARG A 1 100 ? -3.493 -11.302 7.253 1.00 96.00 100 ARG A O 1
ATOM 748 N N . VAL A 1 101 ? -5.233 -9.913 7.005 1.00 96.94 101 VAL A N 1
ATOM 749 C CA . VAL A 1 101 ? -5.889 -10.693 5.947 1.00 96.94 101 VAL A CA 1
ATOM 750 C C . VAL A 1 101 ? -5.162 -10.449 4.626 1.00 96.94 101 VAL A C 1
ATOM 752 O O . VAL A 1 101 ? -4.649 -11.407 4.063 1.00 96.94 101 VAL A O 1
ATOM 755 N N . ALA A 1 102 ? -4.965 -9.186 4.236 1.00 96.81 102 ALA A N 1
ATOM 756 C CA . ALA A 1 102 ? -4.249 -8.813 3.018 1.00 96.81 102 ALA A CA 1
ATOM 757 C C . ALA A 1 102 ? -2.852 -9.437 2.936 1.00 96.81 102 ALA A C 1
ATOM 759 O O . ALA A 1 102 ? -2.455 -9.971 1.908 1.00 96.81 102 ALA A O 1
ATOM 760 N N . ALA A 1 103 ? -2.107 -9.417 4.044 1.00 94.62 103 ALA A N 1
ATOM 761 C CA . ALA A 1 103 ? -0.786 -10.030 4.108 1.00 94.62 103 ALA A CA 1
ATOM 762 C C . ALA A 1 103 ? -0.827 -11.539 3.823 1.00 94.62 103 ALA A C 1
ATOM 764 O O . ALA A 1 103 ? 0.037 -12.054 3.120 1.00 94.62 103 ALA A O 1
ATOM 765 N N . ARG A 1 104 ? -1.845 -12.247 4.327 1.00 93.62 104 ARG A N 1
ATOM 766 C CA . ARG A 1 104 ? -2.011 -13.683 4.071 1.00 93.62 104 ARG A CA 1
ATOM 767 C C . ARG A 1 104 ? -2.377 -13.965 2.618 1.00 93.62 104 ARG A C 1
ATOM 769 O O . ARG A 1 104 ? -1.832 -14.922 2.072 1.00 93.62 104 ARG A O 1
ATOM 776 N N . ASP A 1 105 ? -3.204 -13.125 1.993 1.00 94.31 105 ASP A N 1
ATOM 777 C CA . ASP A 1 105 ? -3.573 -13.256 0.573 1.00 94.31 105 ASP A CA 1
ATOM 778 C C . ASP A 1 105 ? -2.334 -13.285 -0.337 1.00 94.31 105 ASP A C 1
ATOM 780 O O . ASP A 1 105 ? -2.310 -14.000 -1.336 1.00 94.31 105 ASP A O 1
ATOM 784 N N . VAL A 1 106 ? -1.278 -12.556 0.041 1.00 92.00 106 VAL A N 1
ATOM 785 C CA . VAL A 1 106 ? -0.018 -12.461 -0.715 1.00 92.00 106 VAL A CA 1
ATOM 786 C C . VAL A 1 106 ? 1.145 -13.232 -0.076 1.00 92.00 106 VAL A C 1
ATOM 788 O O . VAL A 1 106 ? 2.308 -12.970 -0.367 1.00 92.00 106 VAL A O 1
ATOM 791 N N . SER A 1 107 ? 0.854 -14.213 0.788 1.00 90.56 107 SER A N 1
ATOM 792 C CA . SER A 1 107 ? 1.864 -15.080 1.428 1.00 90.56 107 SER A CA 1
ATOM 793 C C . SER A 1 107 ? 2.945 -14.334 2.234 1.00 90.56 107 SER A C 1
ATOM 795 O O . SER A 1 107 ? 4.083 -14.794 2.351 1.00 90.56 107 SER A O 1
ATOM 797 N N . LEU A 1 108 ? 2.589 -13.195 2.830 1.00 90.19 108 LEU A N 1
ATOM 798 C CA . LEU A 1 108 ? 3.433 -12.440 3.752 1.00 90.19 108 LEU A CA 1
ATOM 799 C C . LEU A 1 108 ? 3.105 -12.794 5.210 1.00 90.19 108 LEU A C 1
ATOM 801 O O . LEU A 1 108 ? 1.950 -12.914 5.621 1.00 90.19 108 LEU A O 1
ATOM 805 N N . SER A 1 109 ? 4.147 -12.910 6.025 1.00 90.38 109 SER A N 1
ATOM 806 C CA . SER A 1 109 ? 4.046 -12.994 7.480 1.00 90.38 109 SER A CA 1
ATOM 807 C C . SER A 1 109 ? 3.903 -11.605 8.082 1.00 90.38 109 SER A C 1
ATOM 809 O O . SER A 1 109 ? 4.459 -10.635 7.571 1.00 90.38 109 SER A O 1
ATOM 811 N N . VAL A 1 110 ? 3.182 -11.511 9.201 1.00 92.75 110 VAL A N 1
ATOM 812 C CA . VAL A 1 110 ? 2.965 -10.251 9.919 1.00 92.75 110 VAL A CA 1
ATOM 813 C C . VAL A 1 110 ? 3.653 -10.297 11.274 1.00 92.75 110 VAL A C 1
ATOM 815 O O . VAL A 1 110 ? 3.332 -11.136 12.115 1.00 92.75 110 VAL A O 1
ATOM 818 N N . ARG A 1 111 ? 4.545 -9.339 11.523 1.00 92.69 111 ARG A N 1
ATOM 819 C CA . ARG A 1 111 ? 5.188 -9.118 12.819 1.00 92.69 111 ARG A CA 1
ATOM 820 C C . ARG A 1 111 ? 4.750 -7.776 13.383 1.00 92.69 111 ARG A C 1
ATOM 822 O O . ARG A 1 111 ? 5.035 -6.727 12.810 1.00 92.69 111 ARG A O 1
ATOM 829 N N . ARG A 1 112 ? 4.060 -7.790 14.522 1.00 93.56 112 ARG A N 1
ATOM 830 C CA . ARG A 1 112 ? 3.634 -6.558 15.195 1.00 93.56 112 ARG A CA 1
ATOM 831 C C . ARG A 1 112 ? 4.855 -5.768 15.678 1.00 93.56 112 ARG A C 1
ATOM 833 O O . ARG A 1 112 ? 5.754 -6.353 16.274 1.00 93.56 112 ARG A O 1
ATOM 840 N N . MET A 1 113 ? 4.873 -4.466 15.400 1.00 93.38 113 MET A N 1
ATOM 841 C CA . MET A 1 113 ? 5.911 -3.535 15.861 1.00 93.38 113 MET A CA 1
ATOM 842 C C . MET A 1 113 ? 5.401 -2.675 17.015 1.00 93.38 113 MET A C 1
ATOM 844 O O . MET A 1 113 ? 6.090 -2.502 18.013 1.00 93.38 113 MET A O 1
ATOM 848 N N . SER A 1 114 ? 4.174 -2.166 16.890 1.00 94.31 114 SER A N 1
ATOM 849 C CA . SER A 1 114 ? 3.528 -1.325 17.897 1.00 94.31 114 SER A CA 1
ATOM 850 C C . SER A 1 114 ? 2.012 -1.559 17.908 1.00 94.31 114 SER A C 1
ATOM 852 O O . SER A 1 114 ? 1.502 -2.564 17.403 1.00 94.31 114 SER A O 1
ATOM 854 N N . ASN A 1 115 ? 1.271 -0.648 18.530 1.00 92.31 115 ASN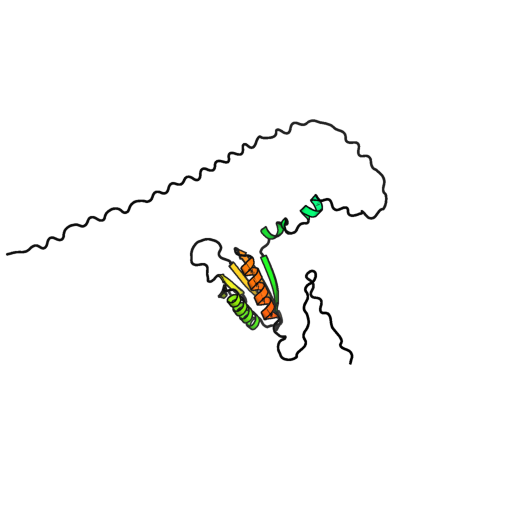 A N 1
ATOM 855 C CA . ASN A 1 115 ? -0.183 -0.679 18.644 1.00 92.31 115 ASN A CA 1
ATOM 856 C C . ASN A 1 115 ? -0.868 -0.530 17.285 1.00 92.31 115 ASN A C 1
ATOM 858 O O . ASN A 1 115 ? -1.931 -1.110 17.082 1.00 92.31 115 ASN A O 1
ATOM 862 N N . SER A 1 116 ? -0.231 0.235 16.401 1.00 94.38 116 SER A N 1
ATOM 863 C CA . SER A 1 116 ? -0.725 0.706 15.110 1.00 94.38 116 SER A CA 1
ATOM 864 C C . SER A 1 116 ? 0.171 0.303 13.938 1.00 94.38 116 SER A C 1
ATOM 866 O O . SER A 1 116 ? -0.224 0.487 12.794 1.00 94.38 116 SER A O 1
ATOM 868 N N . MET A 1 117 ? 1.355 -0.264 14.189 1.00 95.19 117 MET A N 1
ATOM 869 C CA . MET A 1 117 ? 2.324 -0.598 13.144 1.00 95.19 117 MET A CA 1
ATOM 870 C C . MET A 1 117 ? 2.642 -2.093 13.092 1.00 95.19 117 MET A C 1
ATOM 872 O O . MET A 1 117 ? 2.857 -2.758 14.118 1.00 95.19 117 MET A O 1
ATOM 876 N N . VAL A 1 118 ? 2.743 -2.616 11.872 1.00 95.31 118 VAL A N 1
ATOM 877 C CA . VAL A 1 118 ? 3.177 -3.984 11.578 1.00 95.31 118 VAL A CA 1
ATOM 878 C C . VAL A 1 118 ? 4.278 -3.997 10.521 1.00 95.31 118 VAL A C 1
ATOM 880 O O . VAL A 1 118 ? 4.310 -3.165 9.619 1.00 95.31 118 VAL A O 1
ATOM 883 N N . LYS A 1 119 ? 5.172 -4.978 10.630 1.00 93.19 119 LYS A N 1
ATOM 884 C CA . LYS A 1 119 ? 6.174 -5.320 9.622 1.00 93.19 119 LYS A CA 1
ATOM 885 C C . LYS A 1 119 ? 5.715 -6.569 8.876 1.00 93.19 119 LYS A C 1
ATOM 887 O O . LYS A 1 119 ? 5.253 -7.517 9.513 1.00 93.19 119 LYS A O 1
ATOM 892 N N . LEU A 1 120 ? 5.854 -6.571 7.557 1.00 91.62 120 LEU A N 1
ATOM 893 C CA . LEU A 1 120 ? 5.472 -7.672 6.682 1.00 91.62 120 LEU A CA 1
ATOM 894 C C . LEU A 1 120 ? 6.732 -8.257 6.030 1.00 91.62 120 LEU A C 1
ATOM 896 O O . LEU A 1 120 ? 7.600 -7.503 5.586 1.00 91.62 120 LEU A O 1
ATOM 900 N N . GLN A 1 121 ? 6.853 -9.586 6.022 1.00 87.38 121 GLN A N 1
ATOM 901 C CA . GLN A 1 121 ? 8.024 -10.304 5.493 1.00 87.38 121 GLN A CA 1
ATOM 902 C C . GLN A 1 121 ? 7.578 -11.529 4.684 1.00 87.38 121 GLN A C 1
ATOM 904 O O . GLN A 1 121 ? 6.655 -12.223 5.111 1.00 87.38 121 GLN A O 1
ATOM 909 N N . ASP A 1 122 ? 8.219 -11.820 3.548 1.00 80.00 122 ASP A N 1
ATOM 910 C CA . ASP A 1 122 ? 7.887 -13.003 2.733 1.00 80.00 122 ASP A CA 1
ATOM 911 C C . ASP A 1 122 ? 8.189 -14.299 3.505 1.00 80.00 122 ASP A C 1
ATOM 913 O O . ASP A 1 122 ? 9.274 -14.480 4.056 1.00 80.00 122 ASP A O 1
ATOM 917 N N . ILE A 1 123 ? 7.204 -15.199 3.558 1.00 71.38 123 ILE A N 1
ATOM 918 C CA . ILE A 1 123 ? 7.288 -16.485 4.266 1.00 71.38 123 ILE A CA 1
ATOM 919 C C . ILE A 1 123 ? 8.222 -17.464 3.533 1.00 71.38 123 ILE A C 1
ATOM 921 O O . ILE A 1 123 ? 8.774 -18.376 4.147 1.00 71.38 123 ILE A O 1
ATOM 925 N N . ARG A 1 124 ? 8.405 -17.292 2.218 1.00 66.44 124 ARG A N 1
ATOM 926 C CA . ARG A 1 124 ? 9.109 -18.234 1.331 1.00 66.44 124 ARG A CA 1
ATOM 927 C C . ARG A 1 124 ? 10.623 -18.028 1.295 1.00 66.44 124 ARG A C 1
ATOM 929 O O . ARG A 1 124 ? 11.335 -18.897 0.797 1.00 66.44 124 ARG A O 1
ATOM 936 N N . LEU A 1 125 ? 11.125 -16.906 1.811 1.00 63.41 125 LEU A N 1
ATOM 937 C CA . LEU A 1 125 ? 12.553 -16.594 1.812 1.00 63.41 125 LEU A CA 1
ATOM 938 C C . LEU A 1 125 ? 13.232 -17.223 3.036 1.00 63.41 125 LEU A C 1
ATOM 940 O O . LEU A 1 125 ? 13.336 -16.633 4.110 1.00 63.41 125 LEU A O 1
ATOM 944 N N . LEU A 1 126 ? 13.693 -18.464 2.872 1.00 55.12 126 LEU A N 1
ATOM 945 C CA . LEU A 1 126 ? 14.510 -19.156 3.866 1.00 55.12 126 LEU A CA 1
ATOM 946 C C . LEU A 1 126 ? 15.947 -18.608 3.852 1.00 55.12 126 LEU A C 1
ATOM 948 O O . LEU A 1 126 ? 16.670 -18.752 2.876 1.00 55.12 126 LEU A O 1
ATOM 952 N N . SER A 1 127 ? 16.336 -17.993 4.969 1.00 57.72 127 SER A N 1
ATOM 953 C CA . SER A 1 127 ? 17.697 -17.730 5.460 1.00 57.72 127 SER A CA 1
ATOM 954 C C . SER A 1 127 ? 18.833 -17.481 4.437 1.00 57.72 127 SER A C 1
ATOM 956 O O . SER A 1 127 ? 19.373 -18.406 3.836 1.00 57.72 127 SER A O 1
ATOM 958 N N . ARG A 1 128 ? 19.352 -16.244 4.479 1.00 53.78 128 ARG A N 1
ATOM 959 C CA . ARG A 1 128 ? 20.749 -15.806 4.229 1.00 53.78 128 ARG A CA 1
ATOM 960 C C . ARG A 1 128 ? 21.153 -15.175 2.897 1.00 53.78 128 ARG A C 1
ATOM 962 O O . ARG A 1 128 ? 22.270 -14.667 2.877 1.00 53.78 128 ARG A O 1
ATOM 969 N N . SER A 1 129 ? 20.345 -15.079 1.843 1.00 57.31 129 SER A N 1
ATOM 970 C CA . SER A 1 129 ? 20.817 -14.296 0.687 1.00 57.31 129 SER A CA 1
ATOM 971 C C . SER A 1 129 ? 19.714 -13.814 -0.250 1.00 57.31 129 SER A C 1
ATOM 973 O O . SER A 1 129 ? 18.939 -14.617 -0.752 1.00 57.31 129 SER A O 1
ATOM 975 N N . MET A 1 130 ? 19.751 -12.504 -0.518 1.00 48.81 130 MET A N 1
ATOM 976 C CA . MET A 1 130 ? 19.119 -11.772 -1.626 1.00 48.81 130 MET A CA 1
ATOM 977 C C . MET A 1 130 ? 17.633 -11.401 -1.496 1.00 48.81 130 MET A C 1
ATOM 979 O O . MET A 1 130 ? 16.750 -12.017 -2.078 1.00 48.81 130 MET A O 1
ATOM 983 N N . LEU A 1 131 ? 17.456 -10.243 -0.840 1.00 54.53 131 LEU A N 1
ATOM 984 C CA . LEU A 1 131 ? 16.287 -9.355 -0.769 1.00 54.53 131 LEU A CA 1
ATOM 985 C C . LEU A 1 131 ? 15.229 -9.729 0.271 1.00 54.53 131 LEU A C 1
ATOM 987 O O . LEU A 1 131 ? 14.138 -10.182 -0.055 1.00 54.53 131 LEU A O 1
ATOM 991 N N . ASP A 1 132 ? 15.527 -9.397 1.532 1.00 63.47 132 ASP A N 1
ATOM 992 C CA . ASP A 1 132 ? 14.508 -9.186 2.561 1.00 63.47 132 ASP A CA 1
ATOM 993 C C . ASP A 1 132 ? 13.528 -8.113 2.066 1.00 63.47 132 ASP A C 1
ATOM 995 O O . ASP A 1 132 ? 13.762 -6.912 2.242 1.00 63.47 132 ASP A O 1
ATOM 999 N N . LEU A 1 133 ? 12.428 -8.535 1.436 1.00 66.50 133 LEU A N 1
ATOM 1000 C CA . LEU A 1 133 ? 11.290 -7.659 1.218 1.00 66.50 133 LEU A CA 1
ATOM 1001 C C . LEU A 1 133 ? 10.834 -7.171 2.589 1.00 66.50 133 LEU A C 1
ATOM 1003 O O . LEU A 1 133 ? 10.263 -7.922 3.383 1.00 66.50 133 LEU A O 1
ATOM 1007 N N . THR A 1 134 ? 11.148 -5.913 2.873 1.00 77.94 134 THR A N 1
ATOM 1008 C CA . THR A 1 134 ? 10.806 -5.271 4.130 1.00 77.94 134 THR A CA 1
ATOM 1009 C C . THR A 1 134 ? 9.736 -4.243 3.844 1.00 77.94 134 THR A C 1
ATOM 1011 O O . THR A 1 134 ? 10.001 -3.130 3.388 1.00 77.94 134 THR A O 1
ATOM 1014 N N . LEU A 1 135 ? 8.508 -4.670 4.108 1.00 90.56 135 LEU A N 1
ATOM 1015 C CA . LEU A 1 135 ? 7.326 -3.835 4.069 1.00 90.56 135 LEU A CA 1
ATOM 1016 C C . LEU A 1 135 ? 6.919 -3.476 5.497 1.00 90.56 135 LEU A C 1
ATOM 1018 O O . LEU A 1 135 ? 7.034 -4.293 6.418 1.00 90.56 135 LEU A O 1
ATOM 1022 N N . SER A 1 136 ? 6.402 -2.272 5.680 1.00 94.06 136 SER A N 1
ATOM 1023 C CA . SER A 1 136 ? 5.709 -1.870 6.901 1.00 94.06 136 SER A CA 1
ATOM 1024 C C . SER A 1 136 ? 4.379 -1.228 6.565 1.00 94.06 136 SER A C 1
ATOM 1026 O O . SER A 1 136 ? 4.232 -0.594 5.527 1.00 94.06 136 SER A O 1
ATOM 1028 N N . ALA A 1 137 ? 3.410 -1.417 7.451 1.00 97.00 137 ALA A N 1
ATOM 1029 C CA . ALA A 1 137 ? 2.133 -0.731 7.403 1.00 97.00 137 ALA A CA 1
ATOM 1030 C C . ALA A 1 137 ? 1.886 -0.086 8.767 1.00 97.00 137 ALA A C 1
ATOM 1032 O O . ALA A 1 137 ? 1.858 -0.781 9.790 1.00 97.00 137 ALA A O 1
ATOM 1033 N N . GLU A 1 138 ? 1.730 1.231 8.773 1.00 97.50 138 GLU A N 1
ATOM 1034 C CA . GLU A 1 138 ? 1.368 2.023 9.941 1.00 97.50 138 GLU A CA 1
ATOM 1035 C C . GLU A 1 138 ? -0.049 2.568 9.776 1.00 97.50 138 GLU A C 1
ATOM 1037 O O . GLU A 1 138 ? -0.411 3.111 8.734 1.00 97.50 138 GLU A O 1
ATOM 1042 N N . VAL A 1 139 ? -0.865 2.392 10.811 1.00 97.88 139 VAL A N 1
ATOM 1043 C CA . VAL A 1 139 ? -2.250 2.852 10.853 1.00 97.88 139 VAL A CA 1
ATOM 1044 C C . VAL A 1 139 ? -2.324 4.121 11.689 1.00 97.88 139 VAL A C 1
ATOM 1046 O O . VAL A 1 139 ? -2.133 4.096 12.903 1.00 97.88 139 VAL A O 1
ATOM 1049 N N . ILE A 1 140 ? -2.625 5.232 11.035 1.00 97.31 140 ILE A N 1
ATOM 1050 C CA . ILE A 1 140 ? -2.693 6.557 11.638 1.00 97.31 140 ILE A CA 1
ATOM 1051 C C . ILE A 1 140 ? -4.167 6.921 11.788 1.00 97.31 140 ILE A C 1
ATOM 1053 O O . ILE A 1 140 ? -4.894 7.023 10.800 1.00 97.31 140 ILE A O 1
ATOM 1057 N N . GLU A 1 141 ? -4.624 7.081 13.024 1.00 96.81 141 GLU A N 1
ATOM 1058 C CA . GLU A 1 141 ? -5.999 7.483 13.313 1.00 96.81 141 GLU A CA 1
ATOM 1059 C C . GLU A 1 141 ? -6.252 8.928 12.864 1.00 96.81 141 GLU A C 1
ATOM 1061 O O . GLU A 1 141 ? -5.440 9.817 13.119 1.00 96.81 141 GLU A O 1
ATOM 1066 N N . VAL A 1 142 ? -7.379 9.154 12.185 1.00 96.25 142 VAL A N 1
ATOM 1067 C CA . VAL A 1 142 ? -7.862 10.493 11.805 1.00 96.25 142 VAL A CA 1
ATOM 1068 C C . VAL A 1 142 ? -9.105 10.850 12.620 1.00 96.25 142 VAL A C 1
ATOM 1070 O O . VAL A 1 142 ? -9.244 11.982 13.072 1.00 96.25 142 VAL A O 1
ATOM 1073 N N . THR A 1 143 ? -9.996 9.875 12.821 1.00 94.88 143 THR A N 1
ATOM 1074 C CA . THR A 1 143 ? -11.163 9.933 13.716 1.00 94.88 143 THR A CA 1
ATOM 1075 C C . THR A 1 143 ? -11.379 8.556 14.349 1.00 94.88 143 THR A C 1
ATOM 1077 O O . THR A 1 143 ? -10.804 7.578 13.870 1.00 94.88 143 THR A O 1
ATOM 1080 N N . GLU A 1 144 ? -12.283 8.448 15.328 1.00 92.19 144 GLU A N 1
ATOM 1081 C CA . GLU A 1 144 ? -12.603 7.174 16.000 1.00 92.19 144 GLU A CA 1
ATOM 1082 C C . GLU A 1 144 ? -12.955 6.030 15.021 1.00 92.19 144 GLU A C 1
ATOM 1084 O O . GLU A 1 144 ? -12.675 4.864 15.302 1.00 92.19 144 GLU A O 1
ATOM 1089 N N . ALA A 1 145 ? -13.527 6.359 13.854 1.00 91.62 145 ALA A N 1
ATOM 1090 C CA . ALA A 1 145 ? -13.948 5.402 12.827 1.00 91.62 145 ALA A CA 1
ATOM 1091 C C . ALA A 1 145 ? -13.236 5.570 11.471 1.00 91.62 145 ALA A C 1
ATOM 1093 O O . ALA A 1 145 ? -13.627 4.929 10.505 1.00 91.62 145 ALA A O 1
ATOM 1094 N N . HIS A 1 146 ? -12.213 6.423 11.358 1.00 94.12 146 HIS A N 1
ATOM 1095 C CA . HIS A 1 146 ? -11.473 6.593 10.102 1.00 94.12 146 HIS A CA 1
ATOM 1096 C C . HIS A 1 146 ? -9.979 6.668 10.365 1.00 94.12 146 HIS A C 1
ATOM 1098 O O . HIS A 1 146 ? -9.516 7.448 11.202 1.00 94.12 146 HIS A O 1
ATOM 1104 N N . CYS A 1 147 ? -9.206 5.926 9.585 1.00 96.69 147 CYS A N 1
ATOM 1105 C CA . CYS A 1 147 ? -7.755 5.971 9.655 1.00 96.69 147 CYS A CA 1
ATOM 1106 C C . CYS A 1 147 ? -7.121 5.985 8.268 1.00 96.69 147 CYS A C 1
ATOM 1108 O O . CYS A 1 147 ? -7.731 5.621 7.263 1.00 96.69 147 CYS A O 1
ATOM 1110 N N . VAL A 1 148 ? -5.857 6.381 8.228 1.00 97.81 148 VAL A N 1
ATOM 1111 C CA . VAL A 1 148 ? -5.001 6.283 7.052 1.00 97.81 148 VAL A CA 1
ATOM 1112 C C . VAL A 1 148 ? -3.994 5.173 7.297 1.00 97.81 148 VAL A C 1
ATOM 1114 O O . VAL A 1 148 ? -3.335 5.145 8.332 1.00 97.81 148 VAL A O 1
ATOM 1117 N N . VAL A 1 149 ? -3.860 4.263 6.341 1.00 98.00 1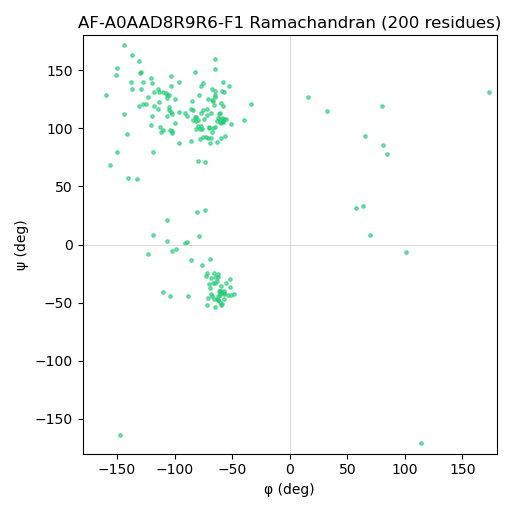49 VAL A N 1
ATOM 1118 C CA . VAL A 1 149 ? -2.795 3.263 6.337 1.00 98.00 149 VAL A CA 1
ATOM 1119 C C . VAL A 1 149 ? -1.667 3.773 5.456 1.00 98.00 149 VAL A C 1
ATOM 1121 O O . VAL A 1 149 ? -1.845 3.903 4.245 1.00 98.00 149 VAL A O 1
ATOM 1124 N N . GLU A 1 150 ? -0.512 4.060 6.050 1.00 97.38 150 GLU A N 1
ATOM 1125 C CA . GLU A 1 150 ? 0.730 4.304 5.320 1.00 97.38 150 GLU A CA 1
ATOM 1126 C C . GLU A 1 150 ? 1.473 2.975 5.163 1.00 97.38 150 GLU A C 1
ATOM 1128 O O . GLU A 1 150 ? 1.921 2.375 6.140 1.00 97.38 150 GLU A O 1
ATOM 1133 N N . VAL A 1 151 ? 1.581 2.500 3.925 1.00 95.94 151 VAL A N 1
ATOM 1134 C CA . VAL A 1 151 ? 2.379 1.328 3.565 1.00 95.94 151 VAL A CA 1
ATOM 1135 C C . VAL A 1 151 ? 3.701 1.819 3.002 1.00 95.94 151 VAL A C 1
ATOM 1137 O O . VAL A 1 151 ? 3.695 2.589 2.045 1.00 95.94 151 VAL A O 1
ATOM 1140 N N . SER A 1 152 ? 4.820 1.373 3.562 1.00 92.31 152 SER A N 1
ATOM 1141 C CA . SER A 1 152 ? 6.166 1.713 3.100 1.00 92.31 152 SER A CA 1
ATOM 1142 C C . SER A 1 152 ? 6.958 0.469 2.698 1.00 92.31 152 SER A C 1
ATOM 1144 O O . SER A 1 152 ? 6.841 -0.594 3.317 1.00 92.31 152 SER A O 1
ATOM 1146 N N . LYS A 1 153 ? 7.777 0.607 1.651 1.00 89.62 153 LYS A N 1
ATOM 1147 C CA . LYS A 1 153 ? 8.753 -0.392 1.201 1.00 89.62 153 LYS A CA 1
ATOM 1148 C C . LYS A 1 153 ? 10.158 0.188 1.308 1.00 89.62 153 LYS A C 1
ATOM 1150 O O . LYS A 1 153 ? 10.473 1.143 0.600 1.00 89.62 153 LYS A O 1
ATOM 1155 N N . SER A 1 154 ? 11.014 -0.436 2.115 1.00 76.69 154 SER A N 1
ATOM 1156 C CA . SER A 1 154 ? 12.428 -0.046 2.207 1.00 76.69 154 SER A CA 1
ATOM 1157 C C . SER A 1 154 ? 13.305 -0.774 1.184 1.00 76.69 154 SER A C 1
ATOM 1159 O O . SER A 1 154 ? 14.100 -0.144 0.496 1.00 76.69 154 SER A O 1
ATOM 1161 N N . THR A 1 155 ? 13.114 -2.086 1.021 1.00 70.50 155 THR A N 1
ATOM 1162 C CA . THR A 1 155 ? 13.886 -2.941 0.101 1.00 70.50 155 THR A CA 1
ATOM 1163 C C . THR A 1 155 ? 13.010 -4.096 -0.387 1.00 70.50 155 THR A C 1
ATOM 1165 O O . THR A 1 155 ? 12.110 -4.520 0.338 1.00 70.50 155 THR A O 1
ATOM 1168 N N . GLY A 1 156 ? 13.265 -4.623 -1.591 1.00 73.62 156 GLY A N 1
ATOM 1169 C CA . GLY A 1 156 ? 12.654 -5.863 -2.093 1.00 73.62 156 GLY A CA 1
ATOM 1170 C C . GLY A 1 156 ? 11.707 -5.710 -3.285 1.00 73.62 156 GLY A C 1
ATOM 1171 O O . GLY A 1 156 ? 11.617 -4.650 -3.914 1.00 73.62 156 GLY A O 1
ATOM 1172 N N . ASP A 1 157 ? 11.022 -6.814 -3.591 1.00 73.19 157 ASP A N 1
ATOM 1173 C CA . ASP A 1 157 ? 10.144 -6.991 -4.750 1.00 73.19 157 ASP A CA 1
ATOM 1174 C C . ASP A 1 157 ? 8.991 -5.969 -4.800 1.00 73.19 157 ASP A C 1
ATOM 1176 O O . ASP A 1 157 ? 8.123 -5.906 -3.925 1.00 73.19 157 ASP A O 1
ATOM 1180 N N . LEU A 1 158 ? 8.970 -5.173 -5.874 1.00 82.75 158 LEU A N 1
ATOM 1181 C CA . LEU A 1 158 ? 7.905 -4.213 -6.162 1.00 82.75 158 LEU A CA 1
ATOM 1182 C C . LEU A 1 158 ? 6.558 -4.905 -6.433 1.00 82.75 158 LEU A C 1
ATOM 1184 O O . LEU A 1 158 ? 5.510 -4.306 -6.192 1.00 82.75 158 LEU A O 1
ATOM 1188 N N . ARG A 1 159 ? 6.565 -6.146 -6.932 1.00 85.12 159 ARG A N 1
ATOM 1189 C CA . ARG A 1 159 ? 5.349 -6.912 -7.220 1.00 85.12 159 ARG A CA 1
ATOM 1190 C C . ARG A 1 159 ? 4.580 -7.207 -5.940 1.00 85.12 159 ARG A C 1
ATOM 1192 O O . ARG A 1 159 ? 3.425 -6.810 -5.845 1.00 85.12 159 ARG A O 1
ATOM 1199 N N . ALA A 1 160 ? 5.233 -7.803 -4.946 1.00 86.56 160 ALA A N 1
ATOM 1200 C CA . ALA A 1 160 ? 4.605 -8.125 -3.666 1.00 86.56 160 ALA A CA 1
ATOM 1201 C C . ALA A 1 160 ? 4.067 -6.875 -2.940 1.00 86.56 160 ALA A C 1
ATOM 1203 O O . ALA A 1 160 ? 2.995 -6.925 -2.342 1.00 86.56 160 ALA A O 1
ATOM 1204 N N . TYR A 1 161 ? 4.761 -5.732 -3.046 1.00 90.62 161 TYR A N 1
ATOM 1205 C CA . TYR A 1 161 ? 4.244 -4.443 -2.567 1.00 90.62 161 TYR A CA 1
ATOM 1206 C C . TYR A 1 161 ? 2.925 -4.058 -3.248 1.00 90.62 161 TYR A C 1
ATOM 1208 O O . TYR A 1 161 ? 1.947 -3.742 -2.572 1.00 90.62 161 TYR A O 1
ATOM 1216 N N . LYS A 1 162 ? 2.884 -4.102 -4.587 1.00 92.00 162 LYS A N 1
ATOM 1217 C CA . LYS A 1 162 ? 1.683 -3.763 -5.363 1.00 92.00 162 LYS A CA 1
ATOM 1218 C C . LYS A 1 162 ? 0.533 -4.722 -5.057 1.00 92.00 162 LYS A C 1
ATOM 1220 O O . LYS A 1 162 ? -0.567 -4.259 -4.784 1.00 92.00 162 LYS A O 1
ATOM 1225 N N . GLU A 1 163 ? 0.794 -6.028 -5.040 1.00 94.00 163 GLU A N 1
ATOM 1226 C CA . GLU A 1 163 ? -0.203 -7.060 -4.731 1.00 94.00 163 GLU A CA 1
ATOM 1227 C C . GLU A 1 163 ? -0.782 -6.884 -3.320 1.00 94.00 163 GLU A C 1
ATOM 1229 O O . GLU A 1 163 ? -2.002 -6.929 -3.145 1.00 94.00 163 GLU A O 1
ATOM 1234 N N . PHE A 1 164 ? 0.069 -6.604 -2.325 1.00 95.19 164 PHE A N 1
ATOM 1235 C CA . PHE A 1 164 ? -0.375 -6.305 -0.965 1.00 95.19 164 PHE A CA 1
ATOM 1236 C C . PHE A 1 164 ? -1.267 -5.059 -0.921 1.00 95.19 164 PHE A C 1
ATOM 1238 O O . PHE A 1 164 ? -2.357 -5.107 -0.352 1.00 95.19 164 PHE A O 1
ATOM 1245 N N . CYS A 1 165 ? -0.839 -3.955 -1.545 1.00 95.50 165 CYS A N 1
ATOM 1246 C CA . CYS A 1 165 ? -1.621 -2.719 -1.602 1.00 95.50 165 CYS A CA 1
ATOM 1247 C C . CYS A 1 165 ? -2.977 -2.931 -2.291 1.00 95.50 165 CYS A C 1
ATOM 1249 O O . CYS A 1 165 ? -3.985 -2.414 -1.813 1.00 95.50 165 CYS A O 1
ATOM 1251 N N . THR A 1 166 ? -3.026 -3.716 -3.371 1.00 96.19 166 THR A N 1
ATOM 1252 C CA . THR A 1 166 ? -4.272 -4.062 -4.067 1.00 96.19 166 THR A CA 1
ATOM 1253 C C . THR A 1 166 ? -5.200 -4.908 -3.195 1.00 96.19 166 THR A C 1
ATOM 1255 O O . THR A 1 166 ? -6.385 -4.587 -3.097 1.00 96.19 166 THR A O 1
ATOM 1258 N N . SER A 1 167 ? -4.686 -5.951 -2.532 1.00 96.94 167 SER A N 1
ATOM 1259 C CA . SER A 1 167 ? -5.494 -6.777 -1.621 1.00 96.94 167 SER A CA 1
ATOM 1260 C C . SER A 1 167 ? -6.031 -5.951 -0.447 1.00 96.94 167 SER A C 1
ATOM 1262 O O . SER A 1 167 ? -7.224 -6.008 -0.141 1.00 96.94 167 SER A O 1
ATOM 1264 N N . LEU A 1 168 ? -5.185 -5.113 0.157 1.00 97.19 168 LEU A N 1
ATOM 1265 C CA . LEU A 1 168 ? -5.590 -4.245 1.255 1.00 97.19 168 LEU A CA 1
ATOM 1266 C C . LEU A 1 168 ? -6.659 -3.243 0.814 1.00 97.19 168 LEU 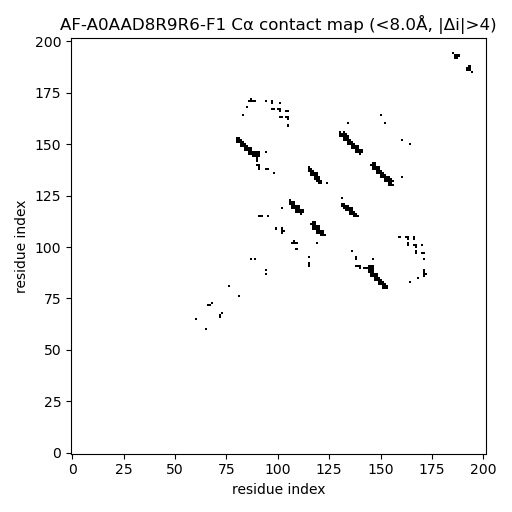A C 1
ATOM 1268 O O . LEU A 1 168 ? -7.682 -3.129 1.479 1.00 97.19 168 LEU A O 1
ATOM 1272 N N . TRP A 1 169 ? -6.464 -2.555 -0.312 1.00 96.38 169 TRP A N 1
ATOM 1273 C CA . TRP A 1 169 ? -7.455 -1.618 -0.843 1.00 96.38 169 TRP A CA 1
ATOM 1274 C C . TRP A 1 169 ? -8.814 -2.287 -1.079 1.00 96.38 169 TRP A C 1
ATOM 1276 O O . TRP A 1 169 ? -9.838 -1.698 -0.745 1.00 96.38 169 TRP A O 1
ATOM 1286 N N . ARG A 1 170 ? -8.842 -3.525 -1.588 1.00 95.94 170 ARG A N 1
ATOM 1287 C CA . ARG A 1 170 ? -10.093 -4.280 -1.752 1.00 95.94 170 ARG A CA 1
ATOM 1288 C C . ARG A 1 170 ? -10.795 -4.477 -0.410 1.00 95.94 170 ARG A C 1
ATOM 1290 O O . ARG A 1 170 ? -11.957 -4.115 -0.294 1.00 95.94 170 ARG A O 1
ATOM 1297 N N . LEU A 1 171 ? -10.081 -4.983 0.598 1.00 96.06 171 LEU A N 1
ATOM 1298 C CA . LEU A 1 171 ? -10.643 -5.243 1.929 1.00 96.06 171 LEU A CA 1
ATOM 1299 C C . LEU A 1 171 ? -11.162 -3.969 2.605 1.00 96.06 171 LEU A C 1
ATOM 1301 O O . LEU A 1 171 ? -12.222 -3.994 3.217 1.00 96.06 171 LEU A O 1
ATOM 1305 N N . LEU A 1 172 ? -10.443 -2.851 2.463 1.00 94.56 172 LEU A N 1
ATOM 1306 C CA . LEU A 1 172 ? -10.847 -1.563 3.036 1.00 94.56 172 LEU A CA 1
ATOM 1307 C C . LEU A 1 172 ? -12.137 -1.001 2.418 1.00 94.56 172 LEU A C 1
ATOM 1309 O O . LEU A 1 172 ? -12.811 -0.206 3.069 1.00 94.56 172 LEU A O 1
ATOM 1313 N N . ASN A 1 173 ? -12.473 -1.398 1.187 1.00 89.19 173 ASN A N 1
ATOM 1314 C CA . ASN A 1 173 ? -13.654 -0.931 0.458 1.00 89.19 173 ASN A CA 1
ATOM 1315 C C . ASN A 1 173 ? -14.771 -1.985 0.367 1.00 89.19 173 ASN A C 1
ATOM 1317 O O . ASN A 1 173 ? -15.788 -1.736 -0.278 1.00 89.19 173 ASN A O 1
ATOM 1321 N N . GLU A 1 174 ? -14.605 -3.159 0.985 1.00 75.75 174 GLU A N 1
ATOM 1322 C CA . GLU A 1 174 ? -15.521 -4.298 0.821 1.00 75.75 174 GLU A CA 1
ATOM 1323 C C . GLU A 1 174 ? -16.826 -4.185 1.638 1.00 75.75 174 GLU A C 1
ATOM 1325 O O . GLU A 1 174 ? -17.665 -5.082 1.602 1.00 75.75 174 GLU A O 1
ATOM 1330 N N . GLU A 1 175 ? -17.078 -3.040 2.276 1.00 56.09 175 GLU A N 1
ATOM 1331 C CA . GLU A 1 175 ? -18.347 -2.676 2.935 1.00 56.09 175 GLU A CA 1
ATOM 1332 C C . GLU A 1 175 ? -19.489 -2.329 1.942 1.00 56.09 175 GLU A C 1
ATOM 1334 O O . GLU A 1 175 ? -20.395 -1.554 2.240 1.00 56.09 175 GLU A O 1
ATOM 1339 N N . GLN A 1 176 ? -19.498 -2.926 0.745 1.00 54.97 176 GLN A N 1
ATOM 1340 C CA . GLN A 1 176 ? -20.659 -2.947 -0.159 1.00 54.97 176 GLN A CA 1
ATOM 1341 C C . GLN A 1 176 ? -20.909 -4.359 -0.702 1.00 54.97 176 GLN A C 1
ATOM 1343 O O . GLN A 1 176 ? -20.981 -4.596 -1.903 1.00 54.97 176 GLN A O 1
ATOM 1348 N N . CYS A 1 177 ? -21.088 -5.328 0.193 1.00 41.31 177 CYS A N 1
ATOM 1349 C CA . CYS A 1 177 ? -21.830 -6.543 -0.145 1.00 41.31 177 CYS A CA 1
ATOM 1350 C C . CYS A 1 177 ? -22.713 -6.984 1.027 1.00 41.31 177 CYS A C 1
ATOM 1352 O O . CYS A 1 177 ? -22.624 -8.093 1.546 1.00 41.31 177 CYS A O 1
ATOM 1354 N N . GLY A 1 178 ? -23.587 -6.066 1.439 1.00 42.81 178 GLY A N 1
ATOM 1355 C CA . GLY A 1 178 ? -24.756 -6.332 2.267 1.00 42.81 178 GLY A CA 1
ATOM 1356 C C . GLY A 1 178 ? -26.024 -5.946 1.508 1.00 42.81 178 GLY A C 1
ATOM 1357 O O . GLY A 1 178 ? -26.588 -4.893 1.760 1.00 42.81 178 GLY A O 1
ATOM 1358 N N . SER A 1 179 ? -26.473 -6.822 0.603 1.00 40.94 179 SER A N 1
ATOM 1359 C CA . SER A 1 179 ? -27.820 -6.853 -0.006 1.00 40.94 179 SER A CA 1
ATOM 1360 C C . SER A 1 179 ? -28.241 -5.682 -0.919 1.00 40.94 179 SER A C 1
ATOM 1362 O O . SER A 1 179 ? -28.848 -4.723 -0.464 1.00 40.94 179 SER A O 1
ATOM 1364 N N . SER A 1 180 ? -28.044 -5.817 -2.235 1.00 38.75 180 SER A N 1
ATOM 1365 C CA . SER A 1 180 ? -29.091 -5.662 -3.272 1.00 38.75 180 SER A CA 1
ATOM 1366 C C . SER A 1 180 ? -28.446 -5.722 -4.659 1.00 38.75 180 SER A C 1
ATOM 1368 O O . SER A 1 180 ? -27.439 -5.071 -4.927 1.00 38.75 180 SER A O 1
ATOM 1370 N N . SER A 1 181 ? -29.014 -6.530 -5.545 1.00 47.66 181 SER A N 1
ATOM 1371 C CA . SER A 1 181 ? -28.592 -6.689 -6.934 1.00 47.66 181 SER A CA 1
ATOM 1372 C C . SER A 1 181 ? -28.650 -5.363 -7.700 1.00 47.66 181 SER A C 1
ATOM 1374 O O . SER A 1 181 ? -29.732 -4.903 -8.055 1.00 47.66 181 SER A O 1
ATOM 1376 N N . ASN A 1 182 ? -27.494 -4.786 -8.019 1.00 37.09 182 ASN A N 1
ATOM 1377 C CA . ASN A 1 182 ? -27.352 -3.878 -9.153 1.00 37.09 182 ASN A CA 1
ATOM 1378 C C . ASN A 1 182 ? -25.978 -4.084 -9.793 1.00 37.09 182 ASN A C 1
ATOM 1380 O O . ASN A 1 182 ? -24.943 -3.815 -9.189 1.00 37.09 182 ASN A O 1
ATOM 1384 N N . ILE A 1 183 ? -25.983 -4.619 -11.012 1.00 45.97 183 ILE A N 1
ATOM 1385 C CA . ILE A 1 183 ? -24.781 -4.848 -11.813 1.00 45.97 183 ILE A CA 1
ATOM 1386 C C . ILE A 1 183 ? -24.325 -3.480 -12.329 1.00 45.97 183 ILE A C 1
ATOM 1388 O O . ILE A 1 183 ? -24.980 -2.901 -13.192 1.00 45.97 183 ILE A O 1
ATOM 1392 N N . GLN A 1 184 ? -23.221 -2.954 -11.798 1.00 42.69 184 GLN A N 1
ATOM 1393 C CA . GLN A 1 184 ? -22.539 -1.791 -12.366 1.00 42.69 184 GLN A CA 1
ATOM 1394 C C . GLN A 1 184 ? -21.275 -2.272 -13.079 1.00 42.69 184 GLN A C 1
ATOM 1396 O O . GLN A 1 184 ? -20.398 -2.873 -12.464 1.00 42.69 184 GLN A O 1
ATOM 1401 N N . ASP A 1 185 ? -21.210 -2.033 -14.388 1.00 38.19 185 ASP A N 1
ATOM 1402 C CA . ASP A 1 185 ? -20.022 -2.288 -15.200 1.00 38.19 185 ASP A CA 1
ATOM 1403 C C . ASP A 1 185 ? -18.947 -1.242 -14.864 1.00 38.19 185 ASP A C 1
ATOM 1405 O O . ASP A 1 185 ? -19.154 -0.035 -15.026 1.00 38.19 185 ASP A O 1
ATOM 1409 N N . VAL A 1 186 ? -17.814 -1.703 -14.331 1.00 47.19 186 VAL A N 1
ATOM 1410 C CA . VAL A 1 186 ? -16.703 -0.854 -13.891 1.00 47.19 186 VAL A CA 1
ATOM 1411 C C . VAL A 1 186 ? -15.635 -0.853 -14.978 1.00 47.19 186 VAL A C 1
ATOM 1413 O O . VAL A 1 186 ? -14.864 -1.801 -15.108 1.00 47.19 186 VAL A O 1
ATOM 1416 N N . SER A 1 187 ? -15.543 0.239 -15.739 1.00 46.03 187 SER A N 1
ATOM 1417 C CA . SER A 1 187 ? -14.462 0.447 -16.709 1.00 46.03 187 SER A CA 1
ATOM 1418 C C . SER A 1 187 ? -13.446 1.469 -16.193 1.00 46.03 187 SER A C 1
ATOM 1420 O O . SER A 1 187 ? -13.824 2.586 -15.837 1.00 46.03 187 SER A O 1
ATOM 1422 N N . MET A 1 188 ? -12.154 1.129 -16.215 1.00 34.16 188 MET A N 1
ATOM 1423 C CA . MET A 1 188 ? -11.071 2.091 -15.985 1.00 34.16 188 MET A CA 1
ATOM 1424 C C . MET A 1 188 ? -10.702 2.811 -17.285 1.00 34.16 188 MET A C 1
ATOM 1426 O O . MET A 1 188 ? -10.298 2.171 -18.254 1.00 34.16 188 MET A O 1
ATOM 1430 N N . VAL A 1 189 ? -10.763 4.144 -17.291 1.00 39.97 189 VAL A N 1
ATOM 1431 C CA . VAL A 1 189 ? -10.173 4.976 -18.350 1.00 39.97 189 VAL A CA 1
ATOM 1432 C C . VAL A 1 189 ? -9.336 6.070 -17.688 1.00 39.97 189 VAL A C 1
ATOM 1434 O O . VAL A 1 189 ? -9.852 6.869 -16.915 1.00 39.97 189 VAL A O 1
ATOM 1437 N N . GLY A 1 190 ? -8.029 6.093 -17.966 1.00 45.12 190 GLY A N 1
ATOM 1438 C CA . GLY A 1 190 ? -7.146 7.202 -17.579 1.00 45.12 190 GLY A CA 1
ATOM 1439 C C . GLY A 1 190 ? -6.977 7.433 -16.071 1.00 45.12 190 GLY A C 1
ATOM 1440 O O . GLY A 1 190 ? -6.842 8.577 -15.649 1.00 45.12 190 GLY A O 1
ATOM 1441 N N . GLY A 1 191 ? -7.017 6.380 -15.246 1.00 50.66 191 GLY A N 1
ATOM 1442 C CA . GLY A 1 191 ? -6.726 6.481 -13.807 1.00 50.66 191 GLY A CA 1
ATOM 1443 C C . GLY A 1 191 ? -7.769 7.232 -12.969 1.00 50.66 191 GLY A C 1
ATOM 1444 O O . GLY A 1 191 ? -7.535 7.456 -11.786 1.00 50.66 191 GLY A O 1
ATOM 1445 N N . THR A 1 192 ? -8.918 7.594 -13.546 1.00 42.91 192 THR A N 1
ATOM 1446 C CA . THR A 1 192 ? -10.042 8.208 -12.825 1.00 42.91 192 THR A CA 1
ATOM 1447 C C . THR A 1 192 ? -11.235 7.253 -12.831 1.00 42.91 192 THR A C 1
ATOM 1449 O O . THR A 1 192 ? -11.594 6.708 -13.876 1.00 42.91 192 THR A O 1
ATOM 1452 N N . LEU A 1 193 ? -11.841 7.019 -11.661 1.00 47.72 193 LEU A N 1
ATOM 1453 C CA . LEU A 1 193 ? -13.016 6.157 -11.520 1.00 47.72 193 LEU A CA 1
ATOM 1454 C C . LEU A 1 193 ? -14.277 6.946 -11.900 1.00 47.72 193 LEU A C 1
ATOM 1456 O O . LEU A 1 193 ? -14.726 7.804 -11.143 1.00 47.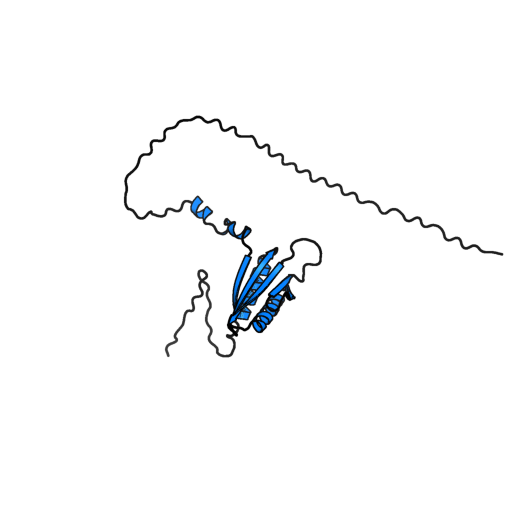72 193 LEU A O 1
ATOM 1460 N N . CYS A 1 194 ? -14.849 6.654 -13.068 1.00 36.28 194 CYS A N 1
ATOM 1461 C CA . CYS A 1 194 ? -16.098 7.263 -13.525 1.00 36.28 194 CYS A CA 1
ATOM 1462 C C . CYS A 1 194 ? -17.256 6.271 -13.3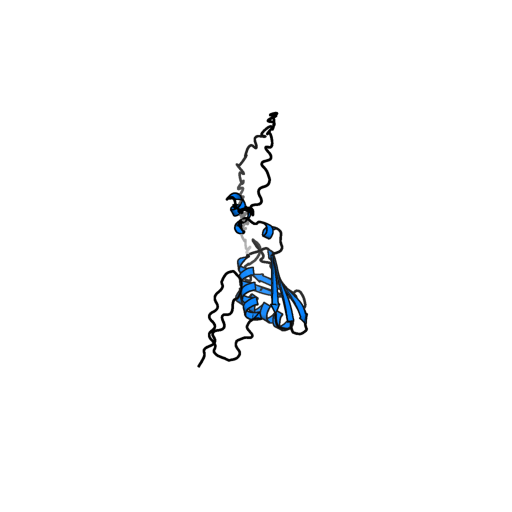60 1.00 36.28 194 CYS A C 1
ATOM 1464 O O . CYS A 1 194 ? -17.311 5.262 -14.060 1.00 36.28 194 CYS A O 1
ATOM 1466 N N . THR A 1 195 ? -18.206 6.569 -12.474 1.00 42.81 195 THR A N 1
ATOM 1467 C CA . THR A 1 195 ? -19.460 5.817 -12.341 1.00 42.81 195 THR A CA 1
ATOM 1468 C C . THR A 1 195 ? -20.493 6.357 -13.332 1.00 42.81 195 THR A C 1
ATOM 1470 O O . THR A 1 195 ? -20.893 7.519 -13.271 1.00 42.81 195 THR A O 1
ATOM 1473 N N . LYS A 1 196 ? -20.933 5.527 -14.284 1.00 45.88 196 LYS A N 1
ATOM 1474 C CA . LYS A 1 196 ? -22.058 5.867 -15.169 1.00 45.88 196 LYS A CA 1
ATOM 1475 C C . LYS A 1 196 ? -23.354 5.410 -14.509 1.00 45.88 196 LYS A C 1
ATOM 1477 O O . LYS A 1 196 ? -23.604 4.215 -14.396 1.00 45.88 196 LYS A O 1
ATOM 1482 N N . HIS A 1 197 ? -24.170 6.361 -14.069 1.00 39.56 197 HIS A N 1
ATOM 1483 C CA . HIS A 1 197 ? -25.493 6.074 -13.527 1.00 39.56 197 HIS A CA 1
ATOM 1484 C C . HIS A 1 197 ? -26.472 5.840 -14.688 1.00 39.56 197 HIS A C 1
ATOM 1486 O O . HIS A 1 197 ? -26.822 6.777 -15.405 1.00 39.56 197 HIS A O 1
ATOM 1492 N N . LEU A 1 198 ? -26.875 4.589 -14.917 1.00 43.06 198 LEU A N 1
ATOM 1493 C CA . LEU A 1 198 ? -27.961 4.258 -15.842 1.00 43.06 198 LEU A CA 1
ATOM 1494 C C . LEU A 1 198 ? -29.288 4.403 -15.096 1.00 43.06 198 LEU A C 1
ATOM 1496 O O . LEU A 1 198 ? -29.623 3.578 -14.250 1.00 43.06 198 LEU A O 1
ATOM 1500 N N . VAL A 1 199 ? -30.035 5.459 -15.413 1.00 38.16 199 VAL A N 1
ATOM 1501 C CA . VAL A 1 199 ? -31.439 5.582 -15.014 1.00 38.16 199 VAL A CA 1
ATOM 1502 C C . VAL A 1 199 ? -32.260 4.779 -16.021 1.00 38.16 199 VAL A C 1
ATOM 1504 O O . VAL A 1 199 ? -32.341 5.151 -17.192 1.00 38.16 199 VAL A O 1
ATOM 1507 N N . LEU A 1 200 ? -32.825 3.652 -15.587 1.00 41.09 200 LEU A N 1
ATOM 1508 C CA . LEU A 1 200 ? -33.872 2.964 -16.338 1.00 41.09 200 LEU A CA 1
ATOM 1509 C C . LEU A 1 200 ? -35.191 3.665 -16.013 1.00 41.09 200 LEU A C 1
ATOM 1511 O O . LEU A 1 200 ? -35.667 3.594 -14.883 1.00 41.09 200 LEU A O 1
ATOM 1515 N N . ASN A 1 201 ? -35.736 4.381 -16.993 1.00 34.62 201 ASN A N 1
ATOM 1516 C CA . ASN A 1 201 ? -37.087 4.920 -16.906 1.00 34.62 201 ASN A CA 1
ATOM 1517 C C . ASN A 1 201 ? -38.076 3.789 -17.217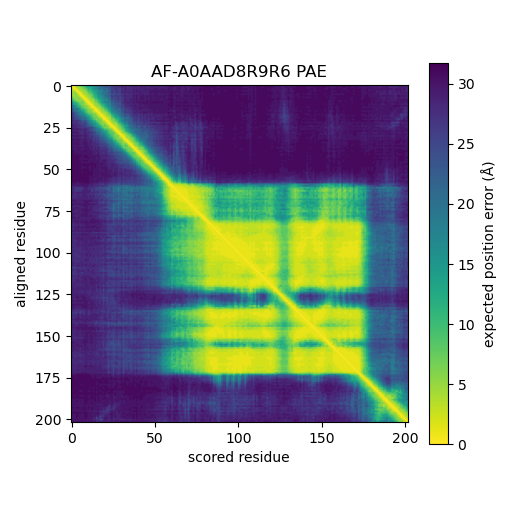 1.00 34.62 201 ASN A C 1
ATOM 1519 O O . ASN A 1 201 ? -37.908 3.107 -18.231 1.00 34.62 201 ASN A O 1
ATOM 1523 N N . GLU A 1 202 ? -39.061 3.604 -16.337 1.00 45.03 202 GLU A N 1
ATOM 1524 C CA . GLU A 1 202 ? -40.251 2.774 -16.586 1.00 45.03 202 GLU A CA 1
ATOM 1525 C C . GLU A 1 202 ? -41.149 3.367 -17.681 1.00 45.03 202 GLU A C 1
ATOM 1527 O O . GLU A 1 202 ? -41.232 4.617 -17.780 1.00 45.03 202 GLU A O 1
#

Foldseek 3Di:
DDDDDDDDDDDPDDDDPPDPPDDPPPPDPPPPDPPPPDDDDPDPDPDPDDDDDPDDPPCPQDPVNVVVPDPVPDCVVVPDWDKDKDKFQAAQVVLVVLLCVLLVVLQWDWDDDDPFKIWTFHPPDPDDDDKGFTKMWGWADPDRRMTMIMITTDIHDPVSVVSSVVSSNCSRPVVPPDDDDDDFDWDDDPPDTDGDDDDDDD

Radius of gyration: 32.66 Å; Cα contacts (8 Å, |Δi|>4): 191; chains: 1; bounding box: 87×107×66 Å

Secondary structure (DSSP, 8-state):
------------PPPP----------------------------------------------HHHHHHT-GGG--GGGSS-EEEEEEESS-HHHHHHHHHHHHHHTTEEEEE-SSSEEEEEETT--SSSS---EEEEEEEEEETTEEEEEEEEEES-HHHHHHHHHHHHHHHT----SS--------EETTEE---------

Nearest PDB structures (foldseek):
  5iri-assembly2_B  TM=7.733E-01  e=1.619E-03  Mus musculus
  1ul7-assembly1_A  TM=6.869E-01  e=4.061E-03  Mus musculus
  6c9d-assembly2_B  TM=7.337E-01  e=6.409E-02  Homo sapiens
  6c9d-assembly1_A  TM=6.944E-01  e=4.437E-02  Homo sapiens
  4zhx-assembly2_C  TM=5.490E-01  e=1.384E-02  Homo sapiens

pLDDT: mean 71.26, std 22.01, range [34.16, 98.0]

Mean predicted aligned error: 19.57 Å

Sequence (202 aa):
MGCAASRSGGQPHPAPLATLTESVYCDNCVDLEEASTDSDSSHNTQVRAAEEASLEPSRFINAFQLIATCSDLDLSGLFQEQKTKLGSPHAVQETLKMIRVAARDVSLSVRRMSNSMVKLQDIRLLSRSMLDLTLSAEVIEVTEAHCVVEVSKSTGDLRAYKEFCTSLWRLLNEEQCGSSSNIQDVSMVGGTLCTKHLVLNE

InterPro domains:
  IPR004041 NAF domain [PF03822] (59-111)
  IPR018451 NAF/FISL domain [PS50816] (56-80)